Protein AF-A0A843SHJ9-F1 (afdb_monomer_lite)

Radius of gyration: 25.59 Å; chains: 1; bounding box: 51×38×116 Å

Organism: NCBI:txid2743358

InterPro domains:
  IPR013424 PEP-CTERM protein-sorting domain [PF07589] (265-290)
  IPR013424 PEP-CTERM protein-sorting domain [TIGR02595] (266-290)

Secondary structure (DSSP, 8-state):
--PPPP------------PPPPPPPPPEEEEEEEETTTEEEEE-SSEEEEEEETTEEEEEEEEE-TTS-EEEEEEEEES-TTT--EEEEEEEEEEEEEEEES--S-EEEEEEEEEEEEEEEEEEESS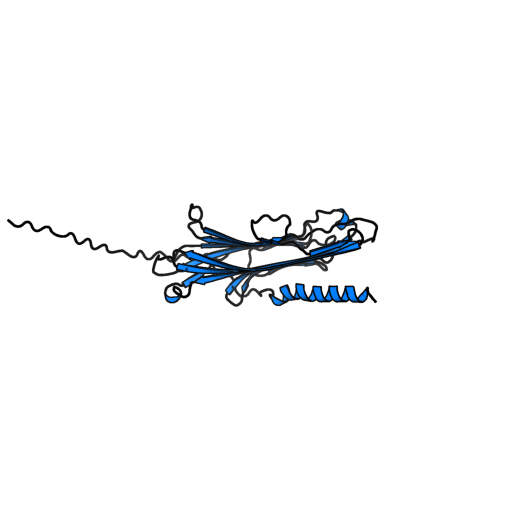TTT----PPPEEEEEEEEEEESSTTSTT-EEEEEEEEESSS---SSEEE--EEEEETTTEEEEEEEEEEEEEEEEEE-TT--EEEEEEEEEEE----HHHHHHEEEEEEEEEEEEEEEEE-TTTTTTEEEEE----S-SPPPPHHHHHHHHHHHHHHHHHHHHTT--

Sequence (294 aa):
MKNIIPSLLVLAAASQVQAAVPVMPPALVGSTVTLGDYVYQQSDKFGENRLSAPTALASATAGANQSGAPFIALQASTSNSASHMAGVYNLGMNFRWSVIGNSQQPVLVHINTKGSITADYGFTPLVPDTYSLSPNTPNVAVKASFVTGVSGQADDDVRTLGAQTDGNFDWGITKVTGTNNFTPQNGGSSTLAHSFDSSFDLWVTPNNNNFVELVATGYLYSSNPDVNQYATEYYKFGAYLSPTITIDAAYAADYALQTSYIPSAVPEPSGIAMLAFGACLIGALARRRKARAG

pLDDT: mean 80.25, std 18.84, range [33.59, 97.62]

Foldseek 3Di:
DDDDDDDPPPPPPPPLPQQPQDDWAAKWWWKWKDKPPPDIDIDRDAAWDWDDDPFWIWIWHWFAALVRFTKIKIKIKGQFVLRIWIWMDKTKMKKKKFKAFRDQFWFKKKKKKKKKKKKKKKKAFPDFPPFQADDFDKKKKKKKWKWADDPPDPPIDIDMEIEIEPPPDDPVYHYWYWDDDADRRGMDMIITMDIDIDMDMDTHGGSDMIMMMIIIIITTDPPTVCRSVGIGMIMMMMMMMTMDMGTPPVCPVRIDMDMHDTHHPHDDPPPCCVVVVVVVVVVVVVVVVVVVVD

Structure (mmCIF, N/CA/C/O backbone):
data_AF-A0A843SHJ9-F1
#
_entry.id   AF-A0A843SHJ9-F1
#
loop_
_atom_site.group_PDB
_atom_site.id
_atom_site.type_symbol
_atom_site.label_atom_id
_atom_site.label_alt_id
_atom_site.label_comp_id
_atom_site.label_asym_id
_atom_site.label_entity_id
_atom_site.label_seq_id
_atom_site.pdbx_PDB_ins_code
_atom_site.Cartn_x
_atom_site.Cartn_y
_atom_site.Cartn_z
_atom_site.occupancy
_atom_site.B_iso_or_equiv
_atom_site.auth_seq_id
_atom_site.auth_comp_id
_atom_site.auth_asym_id
_atom_site.auth_atom_id
_atom_site.pdbx_PDB_model_num
ATOM 1 N N . MET A 1 1 ? -21.574 -13.606 80.328 1.00 37.97 1 MET A N 1
ATOM 2 C CA . MET A 1 1 ? -21.417 -12.473 79.393 1.00 37.97 1 MET A CA 1
ATOM 3 C C . MET A 1 1 ? -20.979 -13.041 78.052 1.00 37.97 1 MET A C 1
ATOM 5 O O . MET A 1 1 ? -19.881 -13.569 77.965 1.00 37.97 1 MET A O 1
ATOM 9 N N . LYS A 1 2 ? -21.883 -13.085 77.065 1.00 35.84 2 LYS A N 1
ATOM 10 C CA . LYS A 1 2 ? -21.595 -13.574 75.708 1.00 35.84 2 LYS A CA 1
ATOM 11 C C . LYS A 1 2 ? -21.184 -12.369 74.862 1.00 35.84 2 LYS A C 1
ATOM 13 O O . LYS A 1 2 ? -22.004 -11.479 74.664 1.00 35.84 2 LYS A O 1
ATOM 18 N N . ASN A 1 3 ? -19.932 -12.335 74.411 1.00 37.47 3 ASN A N 1
ATOM 19 C CA . ASN A 1 3 ? -19.444 -11.311 73.492 1.00 37.47 3 ASN A CA 1
ATOM 20 C C . ASN A 1 3 ? -19.978 -11.602 72.087 1.00 37.47 3 ASN A C 1
ATOM 22 O O . ASN A 1 3 ? -19.684 -12.644 71.505 1.00 37.47 3 ASN A O 1
ATOM 26 N N . ILE A 1 4 ? -20.787 -10.679 71.576 1.00 38.69 4 ILE A N 1
ATOM 27 C CA . ILE A 1 4 ? -21.242 -10.629 70.189 1.00 38.69 4 ILE A CA 1
ATOM 28 C C . ILE A 1 4 ? -20.147 -9.898 69.408 1.00 38.69 4 ILE A C 1
ATOM 30 O O . ILE A 1 4 ? -19.853 -8.742 69.700 1.00 38.69 4 ILE A O 1
ATOM 34 N N . ILE A 1 5 ? -19.529 -10.574 68.443 1.00 41.62 5 ILE A N 1
ATOM 35 C CA . ILE A 1 5 ? -18.652 -9.947 67.448 1.00 41.62 5 ILE A CA 1
ATOM 36 C C . ILE A 1 5 ? -19.569 -9.442 66.325 1.00 41.62 5 ILE A C 1
ATOM 38 O O . ILE A 1 5 ? -20.262 -10.268 65.728 1.00 41.62 5 ILE A O 1
ATOM 42 N N . PRO A 1 6 ? -19.631 -8.133 66.020 1.00 45.12 6 PRO A N 1
ATOM 43 C CA . PRO A 1 6 ? -20.371 -7.670 64.859 1.00 45.12 6 PRO A CA 1
ATOM 44 C C . PRO A 1 6 ? -19.523 -7.906 63.605 1.00 45.12 6 PRO A C 1
ATOM 46 O O . PRO A 1 6 ? -18.431 -7.360 63.455 1.00 45.12 6 PRO A O 1
ATOM 49 N N . SER A 1 7 ? -20.033 -8.744 62.706 1.00 41.97 7 SER A N 1
ATOM 50 C CA . SER A 1 7 ? -19.497 -8.925 61.360 1.00 41.97 7 SER A CA 1
ATOM 51 C C . SER A 1 7 ? -19.608 -7.607 60.591 1.00 41.97 7 SER A C 1
ATOM 53 O O . SER A 1 7 ? -20.709 -7.131 60.314 1.00 41.97 7 SER A O 1
ATOM 55 N N . LEU A 1 8 ? -18.463 -7.014 60.257 1.00 36.59 8 LEU A N 1
ATOM 56 C CA . LEU A 1 8 ? -18.365 -5.850 59.384 1.00 36.59 8 LEU A CA 1
ATOM 57 C C . LEU A 1 8 ? -18.719 -6.291 57.953 1.00 36.59 8 LEU A C 1
ATOM 59 O O . LEU A 1 8 ? -17.898 -6.882 57.254 1.00 36.59 8 LEU A O 1
ATOM 63 N N . LEU A 1 9 ? -19.957 -6.049 57.522 1.00 37.09 9 LEU A N 1
ATOM 64 C CA . LEU A 1 9 ? -20.351 -6.215 56.126 1.00 37.09 9 LEU A CA 1
ATOM 65 C C . LEU A 1 9 ? -19.850 -4.983 55.355 1.00 37.09 9 LEU A C 1
ATOM 67 O O . LEU A 1 9 ? -20.497 -3.937 55.349 1.00 37.09 9 LEU A O 1
ATOM 71 N N . VAL A 1 10 ? -18.665 -5.074 54.751 1.00 39.75 10 VAL A N 1
ATOM 72 C CA . VAL A 1 10 ? -18.184 -4.045 53.819 1.00 39.75 10 VAL A CA 1
ATOM 73 C C . VAL A 1 10 ? -18.935 -4.237 52.506 1.00 39.75 10 VAL A C 1
ATOM 75 O O . VAL A 1 10 ? -18.596 -5.094 51.692 1.00 39.75 10 VAL A O 1
ATOM 78 N N . LEU A 1 11 ? -19.992 -3.451 52.319 1.00 34.94 11 LEU A N 1
ATOM 79 C CA . LEU A 1 11 ? -20.667 -3.303 51.038 1.00 34.94 11 LEU A CA 1
ATOM 80 C C . LEU A 1 11 ? -19.734 -2.489 50.126 1.00 34.94 11 LEU A C 1
ATOM 82 O O . LEU A 1 11 ? -19.767 -1.260 50.115 1.00 34.94 11 LEU A O 1
ATOM 86 N N . ALA A 1 12 ? -18.838 -3.170 49.411 1.00 40.78 12 ALA A N 1
ATOM 87 C CA . ALA A 1 12 ? -18.063 -2.555 48.344 1.00 40.78 12 ALA A CA 1
ATOM 88 C C . ALA A 1 12 ? -19.024 -2.227 47.195 1.00 40.78 12 ALA A C 1
ATOM 90 O O . ALA A 1 12 ? -19.294 -3.056 46.329 1.00 40.78 12 ALA A O 1
ATOM 91 N N . ALA A 1 13 ? -19.584 -1.018 47.211 1.00 36.84 13 ALA A N 1
ATOM 92 C CA . ALA A 1 13 ? -20.177 -0.437 46.022 1.00 36.84 13 ALA A CA 1
ATOM 93 C C . ALA A 1 13 ? -19.042 -0.264 45.006 1.00 36.84 13 ALA A C 1
ATOM 95 O O . ALA A 1 13 ? -18.264 0.685 45.085 1.00 36.84 13 ALA A O 1
ATOM 96 N N . ALA A 1 14 ? -18.907 -1.216 44.082 1.00 38.56 14 ALA A N 1
ATOM 97 C CA . ALA A 1 14 ? -18.124 -1.017 42.878 1.00 38.56 14 ALA A CA 1
ATOM 98 C C . ALA A 1 14 ? -18.817 0.104 42.097 1.00 38.56 14 ALA A C 1
ATOM 100 O O . ALA A 1 14 ? -19.773 -0.136 41.361 1.00 38.56 14 ALA A O 1
ATOM 101 N N . SER A 1 15 ? -18.394 1.351 42.312 1.00 38.84 15 SER A N 1
ATOM 102 C CA . SER A 1 15 ? -18.763 2.442 41.425 1.00 38.84 15 SER A CA 1
ATOM 103 C C . SER A 1 15 ? -18.184 2.085 40.064 1.00 38.84 15 SER A C 1
ATOM 105 O O . SER A 1 15 ? -16.973 2.183 39.858 1.00 38.84 15 SER A O 1
ATOM 107 N N . GLN A 1 16 ? -19.037 1.611 39.157 1.00 41.59 16 GLN A N 1
ATOM 108 C CA . GLN A 1 16 ? -18.714 1.538 37.743 1.00 41.59 16 GLN A CA 1
ATOM 109 C C . GLN A 1 16 ? -18.493 2.978 37.285 1.00 41.59 16 GLN A C 1
ATOM 111 O O . GLN A 1 16 ? -19.430 3.700 36.954 1.00 41.59 16 GLN A O 1
ATOM 116 N N . VAL A 1 17 ? -17.244 3.433 37.364 1.00 45.34 17 VAL A N 1
ATOM 117 C CA . VAL A 1 17 ? -16.810 4.637 36.672 1.00 45.34 17 VAL A CA 1
ATOM 118 C C . VAL A 1 17 ? -16.951 4.285 35.203 1.00 45.34 17 VAL A C 1
ATOM 120 O O . VAL A 1 17 ? -16.135 3.544 34.659 1.00 45.34 17 VAL A O 1
ATOM 123 N N . GLN A 1 18 ? -18.045 4.727 34.590 1.00 51.69 18 GLN A N 1
ATOM 124 C CA . GLN A 1 18 ? -18.224 4.600 33.157 1.00 51.69 18 GLN A CA 1
ATOM 125 C C . GLN A 1 18 ? -17.075 5.369 32.510 1.00 51.69 18 GLN A C 1
ATOM 127 O O . GLN A 1 18 ? -17.024 6.598 32.581 1.00 51.69 18 GLN A O 1
ATOM 132 N N . ALA A 1 19 ? -16.095 4.631 31.983 1.00 57.69 19 ALA A N 1
ATOM 133 C CA . ALA A 1 19 ? -14.962 5.225 31.300 1.00 57.69 19 ALA A CA 1
ATOM 134 C C . ALA A 1 19 ? -15.505 6.108 30.172 1.00 57.69 19 ALA A C 1
ATOM 136 O O . ALA A 1 19 ? -16.408 5.701 29.436 1.00 57.69 19 ALA A O 1
ATOM 137 N N . ALA A 1 20 ? -15.004 7.341 30.087 1.00 63.62 20 ALA A N 1
ATOM 138 C CA . ALA A 1 20 ? -15.430 8.269 29.055 1.00 63.62 20 ALA A CA 1
ATOM 139 C C . ALA A 1 20 ? -15.174 7.638 27.682 1.00 63.62 20 ALA A C 1
ATOM 141 O O . ALA A 1 20 ? -14.069 7.169 27.411 1.00 63.62 20 ALA A O 1
ATOM 142 N N . VAL A 1 21 ? -16.197 7.623 26.828 1.00 68.81 21 VAL A N 1
ATOM 143 C CA . VAL A 1 21 ? -16.066 7.150 25.448 1.00 68.81 21 VAL A CA 1
ATOM 144 C C . VAL A 1 21 ? -15.043 8.047 24.738 1.00 68.81 21 VAL A C 1
ATOM 146 O O . VAL A 1 21 ? -15.250 9.265 24.693 1.00 68.81 21 VAL A O 1
ATOM 149 N N . PRO A 1 22 ? -13.935 7.501 24.210 1.00 68.19 22 PRO A N 1
ATOM 150 C CA . PRO A 1 22 ? -12.928 8.305 23.541 1.00 68.19 22 PRO A CA 1
ATOM 151 C C . PRO A 1 22 ? -13.497 8.975 22.285 1.00 68.19 22 PRO A C 1
ATOM 153 O O . PRO A 1 22 ? -14.198 8.368 21.478 1.00 68.19 22 PRO A O 1
ATOM 156 N N . VAL A 1 23 ? -13.164 10.252 22.093 1.00 77.94 23 VAL A N 1
ATOM 157 C CA . VAL A 1 23 ? -13.462 10.963 20.844 1.00 77.94 23 VAL A CA 1
ATOM 158 C C . VAL A 1 23 ? -12.452 10.523 19.786 1.00 77.94 23 VAL A C 1
ATOM 160 O O . VAL A 1 23 ? -11.246 10.683 19.981 1.00 77.94 23 VAL A O 1
ATOM 163 N N . MET A 1 24 ? -12.937 10.000 18.657 1.00 87.06 24 MET A N 1
ATOM 164 C CA . MET A 1 24 ? -12.079 9.623 17.533 1.00 87.06 24 MET A CA 1
ATOM 165 C C . MET A 1 24 ? -11.678 10.855 16.717 1.00 87.06 24 MET A C 1
ATOM 167 O O . MET A 1 24 ? -12.554 11.494 16.126 1.00 87.06 24 MET A O 1
ATOM 171 N N . PRO A 1 25 ? -10.380 11.197 16.623 1.00 88.81 25 PRO A N 1
ATOM 172 C CA . PRO A 1 25 ? -9.940 12.224 15.690 1.00 88.81 25 PRO A CA 1
ATOM 173 C C . PRO A 1 25 ? -10.144 11.748 14.239 1.00 88.81 25 PRO A C 1
ATOM 175 O O . PRO A 1 25 ? -10.165 10.536 13.992 1.00 88.81 25 PRO A O 1
ATOM 178 N N . PRO A 1 26 ? -10.262 12.664 13.261 1.00 90.88 26 PRO A N 1
ATOM 179 C CA . PRO A 1 26 ? -10.215 12.310 11.845 1.00 90.88 26 PRO A CA 1
ATOM 180 C C . PRO A 1 26 ? -8.927 11.557 11.499 1.00 90.88 26 PRO A C 1
ATOM 182 O O . PRO A 1 26 ? -7.881 11.788 12.111 1.00 90.88 26 PRO A O 1
ATOM 185 N N . ALA A 1 27 ? -8.997 10.667 10.511 1.00 94.62 27 ALA A N 1
ATOM 186 C CA . ALA A 1 27 ? -7.801 10.025 9.991 1.00 94.62 27 ALA A CA 1
ATOM 187 C C . ALA A 1 27 ? -6.920 11.054 9.265 1.00 94.62 27 ALA A C 1
ATOM 189 O O . ALA A 1 27 ? -7.417 12.015 8.674 1.00 94.62 27 ALA A O 1
ATOM 190 N N . LEU A 1 28 ? -5.609 10.839 9.308 1.00 96.12 28 LEU A N 1
ATOM 191 C CA . LEU A 1 28 ? -4.615 11.654 8.619 1.00 96.12 28 LEU A CA 1
ATOM 192 C C . LEU A 1 28 ? -4.082 10.888 7.415 1.00 96.12 28 LEU A C 1
ATOM 194 O O . LEU A 1 28 ? -3.896 9.674 7.479 1.00 96.12 28 LEU A O 1
ATOM 198 N N . VAL A 1 29 ? -3.799 11.604 6.337 1.00 96.12 29 VAL A N 1
ATOM 199 C CA . VAL A 1 29 ? -3.259 11.041 5.102 1.00 96.12 29 VAL A CA 1
ATOM 200 C C . VAL A 1 29 ? -2.139 11.930 4.587 1.00 96.12 29 VAL A C 1
ATOM 202 O O . VAL A 1 29 ? -2.151 13.141 4.792 1.00 96.12 29 VAL A O 1
ATOM 205 N N . GLY A 1 30 ? -1.158 11.320 3.936 1.00 95.88 30 GLY A N 1
ATOM 206 C CA . GLY A 1 30 ? -0.074 12.020 3.268 1.00 95.88 30 GLY A CA 1
ATOM 207 C C . GLY A 1 30 ? 0.416 11.211 2.079 1.00 95.88 30 GLY A C 1
ATOM 208 O O . GLY A 1 30 ? 0.475 9.988 2.136 1.00 95.88 30 GLY A O 1
ATOM 209 N N . SER A 1 31 ? 0.756 11.876 0.983 1.00 95.25 31 SER A N 1
ATOM 210 C CA . SER A 1 31 ? 1.363 11.228 -0.178 1.00 95.25 31 SER A CA 1
ATOM 211 C C . SER A 1 31 ? 2.294 12.181 -0.908 1.00 95.25 31 SER A C 1
ATOM 213 O O . SER A 1 31 ? 1.985 13.366 -1.040 1.00 95.25 31 SER A O 1
ATOM 215 N N . THR A 1 32 ? 3.407 11.659 -1.424 1.00 95.56 32 THR A N 1
ATOM 216 C CA . THR A 1 32 ? 4.246 12.356 -2.406 1.00 95.56 32 THR A CA 1
ATOM 217 C C . THR A 1 32 ? 4.318 11.519 -3.673 1.00 95.56 32 THR A C 1
ATOM 219 O O . THR A 1 32 ? 4.785 10.384 -3.646 1.00 95.56 32 THR A O 1
ATOM 222 N N . VAL A 1 33 ? 3.875 12.068 -4.799 1.00 94.00 33 VAL A N 1
ATOM 223 C CA . VAL A 1 33 ? 4.053 11.458 -6.123 1.00 94.00 33 VAL A CA 1
ATOM 224 C C . VAL A 1 33 ? 5.062 12.267 -6.929 1.00 94.00 33 VAL A C 1
ATOM 226 O O . VAL A 1 33 ? 5.199 13.471 -6.721 1.00 94.00 33 VAL A O 1
ATOM 229 N N . THR A 1 34 ? 5.789 11.613 -7.829 1.00 92.62 34 THR A N 1
ATOM 230 C CA . THR A 1 34 ? 6.922 12.199 -8.562 1.00 92.62 34 THR A CA 1
ATOM 231 C C . THR A 1 34 ? 6.947 11.757 -10.018 1.00 92.62 34 THR A C 1
ATOM 233 O O . THR A 1 34 ? 6.552 10.630 -10.330 1.00 92.62 34 THR A O 1
ATOM 236 N N . LEU A 1 35 ? 7.425 12.648 -10.890 1.00 89.88 35 LEU A N 1
ATOM 237 C CA . LEU A 1 35 ? 7.810 12.385 -12.276 1.00 89.88 35 LEU A CA 1
ATOM 238 C C . LEU A 1 35 ? 9.168 13.057 -12.563 1.00 89.88 35 LEU A C 1
ATOM 240 O O . LEU A 1 35 ? 9.269 14.282 -12.612 1.00 89.88 35 LEU A O 1
ATOM 244 N N . GLY A 1 36 ? 10.206 12.258 -12.788 1.00 80.75 36 GLY A N 1
ATOM 245 C CA . GLY A 1 36 ? 11.587 12.722 -12.915 1.00 80.75 36 GLY A CA 1
ATOM 246 C C . GLY A 1 36 ? 12.128 13.315 -11.612 1.00 80.75 36 GLY A C 1
ATOM 247 O O . GLY A 1 36 ? 11.531 13.169 -10.548 1.00 80.75 36 GLY A O 1
ATOM 248 N N . ASP A 1 37 ? 13.248 14.026 -11.716 1.00 67.44 37 ASP A N 1
ATOM 249 C CA . ASP A 1 37 ? 13.963 14.569 -10.552 1.00 67.44 37 ASP A CA 1
ATOM 250 C C . ASP A 1 37 ? 13.364 15.878 -10.003 1.00 67.44 37 ASP A C 1
ATOM 252 O O . ASP A 1 37 ? 13.787 16.361 -8.954 1.00 67.44 37 ASP A O 1
ATOM 256 N N . TYR A 1 38 ? 12.383 16.475 -10.697 1.00 66.62 38 TYR A N 1
ATOM 257 C CA . TYR A 1 38 ? 11.961 17.861 -10.430 1.00 66.62 38 TYR A CA 1
ATOM 258 C C . TYR A 1 38 ? 10.452 18.089 -10.322 1.00 66.62 38 TYR A C 1
ATOM 260 O O . TYR A 1 38 ? 10.045 19.128 -9.803 1.00 66.62 38 TYR A O 1
ATOM 268 N N . VAL A 1 39 ? 9.608 17.161 -10.785 1.00 82.00 39 VAL A N 1
ATOM 269 C CA . VAL A 1 39 ? 8.152 17.308 -10.658 1.00 82.00 39 VAL A CA 1
ATOM 270 C C . VAL A 1 39 ? 7.678 16.427 -9.519 1.00 82.00 39 VAL A C 1
ATOM 272 O O . VAL A 1 39 ? 7.704 15.202 -9.619 1.00 82.00 39 VAL A O 1
ATOM 275 N N . TYR A 1 40 ? 7.214 17.053 -8.443 1.00 89.69 40 TYR A N 1
ATOM 276 C CA . TYR A 1 40 ? 6.585 16.360 -7.330 1.00 89.69 40 TYR A CA 1
ATOM 277 C C . TYR A 1 40 ? 5.266 17.026 -6.954 1.00 89.69 40 TYR A C 1
ATOM 279 O O . TYR A 1 40 ? 5.099 18.239 -7.076 1.00 89.69 40 TYR A O 1
ATOM 287 N N . GLN A 1 41 ? 4.325 16.213 -6.487 1.00 91.94 41 GLN A N 1
ATOM 288 C CA . GLN A 1 41 ? 3.058 16.670 -5.943 1.00 91.94 41 GLN A CA 1
ATOM 289 C C . GLN A 1 41 ? 2.836 16.006 -4.593 1.00 91.94 41 GLN A C 1
ATOM 291 O O . GLN A 1 41 ? 2.816 14.778 -4.470 1.00 91.94 41 GLN A O 1
ATOM 296 N N . GLN A 1 42 ? 2.652 16.843 -3.579 1.00 94.69 42 GLN A N 1
ATOM 297 C CA . GLN A 1 42 ? 2.293 16.415 -2.238 1.00 94.69 42 GLN A CA 1
ATOM 298 C C . GLN A 1 42 ? 0.804 16.631 -2.007 1.00 94.69 42 GLN A C 1
ATOM 300 O O . GLN A 1 42 ? 0.222 17.608 -2.484 1.00 94.69 42 GLN A O 1
ATOM 305 N N . SER A 1 43 ? 0.185 15.712 -1.279 1.00 93.56 43 SER A N 1
ATOM 306 C CA . SER A 1 43 ? -1.202 15.849 -0.858 1.00 93.56 43 SER A CA 1
ATOM 307 C C . SER A 1 43 ? -1.397 15.282 0.536 1.00 93.56 43 SER A C 1
ATOM 309 O O . SER A 1 43 ? -0.919 14.191 0.841 1.00 93.56 43 SER A O 1
ATOM 311 N N . ASP A 1 44 ? -2.136 16.027 1.346 1.00 95.19 44 ASP A N 1
ATOM 312 C CA . ASP A 1 44 ? -2.638 15.678 2.673 1.00 95.19 44 ASP A CA 1
ATOM 313 C C . ASP A 1 44 ? -4.151 15.382 2.651 1.00 95.19 44 ASP A C 1
ATOM 315 O O . ASP A 1 44 ? -4.827 15.404 3.681 1.00 95.19 44 ASP A O 1
ATOM 319 N N . LYS A 1 45 ? -4.708 15.123 1.460 1.00 93.50 45 LYS A N 1
ATOM 320 C CA . LYS A 1 45 ? -6.139 14.889 1.244 1.00 93.50 45 LYS A CA 1
ATOM 321 C C . LYS A 1 45 ? -6.413 13.442 0.860 1.00 93.50 45 LYS A C 1
ATOM 323 O O . LYS A 1 45 ? -5.617 12.799 0.181 1.00 93.50 45 LYS A O 1
ATOM 328 N N . PHE A 1 46 ? -7.582 12.954 1.268 1.00 94.06 46 PHE A N 1
ATOM 329 C CA . PHE A 1 46 ? -8.121 11.680 0.794 1.00 94.06 46 PHE A CA 1
ATOM 330 C C . PHE A 1 46 ? -8.492 11.764 -0.687 1.00 94.06 46 PHE A C 1
ATOM 332 O O . PHE A 1 46 ? -8.825 12.837 -1.196 1.00 94.06 46 PHE A O 1
ATOM 339 N N . GLY A 1 47 ? -8.493 10.613 -1.353 1.00 91.06 47 GLY A N 1
ATOM 340 C CA . GLY A 1 47 ? -8.690 10.507 -2.792 1.00 91.06 47 GLY A CA 1
ATOM 341 C C . GLY A 1 47 ? -7.392 10.211 -3.534 1.00 91.06 47 GLY A C 1
ATOM 342 O O . GLY A 1 47 ? -6.424 9.724 -2.952 1.00 91.06 47 GLY A O 1
ATOM 343 N N . GLU A 1 48 ? -7.406 10.466 -4.840 1.00 93.06 48 GLU A N 1
ATOM 344 C CA . GLU A 1 48 ? -6.263 10.236 -5.720 1.00 93.06 48 GLU A CA 1
ATOM 345 C C . GLU A 1 48 ? -5.359 11.482 -5.781 1.00 93.06 48 GLU A C 1
ATOM 347 O O . GLU A 1 48 ? -5.803 12.574 -6.138 1.00 93.06 48 GLU A O 1
ATOM 352 N N . ASN A 1 49 ? -4.072 11.302 -5.484 1.00 94.25 49 ASN A N 1
ATOM 353 C CA . ASN A 1 49 ? -2.987 12.224 -5.803 1.00 94.25 49 ASN A CA 1
ATOM 354 C C . ASN A 1 49 ? -2.208 11.661 -6.998 1.00 94.25 49 ASN A C 1
ATOM 356 O O . ASN A 1 49 ? -1.636 10.575 -6.904 1.00 94.25 49 ASN A O 1
ATOM 360 N N . ARG A 1 50 ? -2.192 12.373 -8.128 1.00 94.19 50 ARG A N 1
ATOM 361 C CA . ARG A 1 50 ? -1.719 11.831 -9.405 1.00 94.19 50 ARG A CA 1
ATOM 362 C C . ARG A 1 50 ? -0.931 12.844 -10.219 1.00 94.19 50 ARG A C 1
ATOM 364 O O . ARG A 1 50 ? -1.389 13.956 -10.447 1.00 94.19 50 ARG A O 1
ATOM 371 N N . LEU A 1 51 ? 0.176 12.372 -10.784 1.00 93.06 51 LEU A N 1
ATOM 372 C CA . LEU A 1 51 ? 0.925 13.034 -11.844 1.00 93.06 51 LEU A CA 1
ATOM 373 C C . LEU A 1 51 ? 0.963 12.147 -13.087 1.00 93.06 51 LEU A C 1
ATOM 375 O O . LEU A 1 51 ? 1.154 10.933 -12.999 1.00 93.06 51 LEU A O 1
ATOM 379 N N . SER A 1 52 ? 0.825 12.751 -14.265 1.00 91.56 52 SER A N 1
ATOM 380 C CA . SER A 1 52 ? 0.937 12.041 -15.541 1.00 91.56 52 SER A CA 1
ATOM 381 C C . SER A 1 52 ? 1.678 12.857 -16.593 1.00 91.56 52 SER A C 1
ATOM 383 O O . SER A 1 52 ? 1.482 14.064 -16.697 1.00 91.56 52 SER A O 1
ATOM 385 N N . ALA A 1 53 ? 2.456 12.160 -17.412 1.00 88.44 53 ALA A N 1
ATOM 386 C CA . ALA A 1 53 ? 3.133 12.634 -18.613 1.00 88.44 53 ALA A CA 1
ATOM 387 C C . ALA A 1 53 ? 2.871 11.630 -19.760 1.00 88.44 53 ALA A C 1
ATOM 389 O O . ALA A 1 53 ? 2.382 10.529 -19.496 1.00 88.44 53 ALA A O 1
ATOM 390 N N . PRO A 1 54 ? 3.193 11.944 -21.030 1.00 86.12 54 PRO A N 1
ATOM 391 C CA . PRO A 1 54 ? 2.855 11.083 -22.171 1.00 86.12 54 PRO A CA 1
ATOM 392 C C . PRO A 1 54 ? 3.298 9.618 -22.042 1.00 86.12 54 PRO A C 1
ATOM 394 O O . PRO A 1 54 ? 2.613 8.724 -22.530 1.00 86.12 54 PRO A O 1
ATOM 397 N N . THR A 1 55 ? 4.421 9.368 -21.367 1.00 86.19 55 THR A N 1
ATOM 398 C CA . THR A 1 55 ? 4.990 8.025 -21.184 1.00 86.19 55 THR A CA 1
ATOM 399 C C . THR A 1 55 ? 5.044 7.576 -19.730 1.00 86.19 55 THR A C 1
ATOM 401 O O . THR A 1 55 ? 5.639 6.535 -19.467 1.00 86.19 55 THR A O 1
ATOM 404 N N . ALA A 1 56 ? 4.489 8.342 -18.785 1.00 90.56 56 ALA A N 1
ATOM 405 C CA . ALA A 1 56 ? 4.664 8.081 -17.362 1.00 90.56 56 ALA A CA 1
ATOM 406 C C . ALA A 1 56 ? 3.447 8.465 -16.513 1.00 90.56 56 ALA A C 1
ATOM 408 O O . ALA A 1 56 ? 2.708 9.398 -16.819 1.00 90.56 56 ALA A O 1
ATOM 409 N N . LEU A 1 57 ? 3.250 7.738 -15.419 1.00 93.12 57 LEU A N 1
ATOM 410 C CA . LEU A 1 57 ? 2.147 7.918 -14.483 1.00 93.12 57 LEU A CA 1
ATOM 411 C C . LEU A 1 57 ? 2.635 7.586 -13.078 1.00 93.12 57 LEU A C 1
ATOM 413 O O . LEU A 1 57 ? 3.212 6.521 -12.890 1.00 93.12 57 LEU A O 1
ATOM 417 N N . ALA A 1 58 ? 2.335 8.438 -12.105 1.00 94.38 58 ALA A N 1
ATOM 418 C CA . ALA A 1 58 ? 2.422 8.128 -10.684 1.00 94.38 58 ALA A CA 1
ATOM 419 C C . ALA A 1 58 ? 1.087 8.491 -10.029 1.00 94.38 58 ALA A C 1
ATOM 421 O O . ALA A 1 58 ? 0.568 9.582 -10.254 1.00 94.38 58 ALA A O 1
ATOM 422 N N . SER A 1 59 ? 0.519 7.581 -9.246 1.00 95.19 59 SER A N 1
ATOM 423 C CA . SER A 1 59 ? -0.737 7.784 -8.532 1.00 95.19 59 SER A CA 1
ATOM 424 C C . SER A 1 59 ? -0.672 7.143 -7.153 1.00 95.19 59 SER A C 1
ATOM 426 O O . SER A 1 59 ? -0.185 6.022 -6.998 1.00 95.19 59 SER A O 1
ATOM 428 N N . ALA A 1 60 ? -1.162 7.868 -6.158 1.00 95.50 60 ALA A N 1
ATOM 429 C CA . ALA A 1 60 ? -1.315 7.439 -4.782 1.00 95.50 60 ALA A CA 1
ATOM 430 C C . ALA A 1 60 ? -2.764 7.703 -4.368 1.00 95.50 60 ALA A C 1
ATOM 432 O O . ALA A 1 60 ? -3.261 8.812 -4.525 1.00 95.50 60 ALA A O 1
ATOM 433 N N . THR A 1 61 ? -3.453 6.689 -3.863 1.00 95.31 61 THR A N 1
ATOM 434 C CA . THR A 1 61 ? -4.860 6.765 -3.470 1.00 95.31 61 THR A CA 1
ATOM 435 C C . THR A 1 61 ? -5.013 6.303 -2.033 1.00 95.31 61 THR A C 1
ATOM 437 O O . THR A 1 61 ? -4.499 5.250 -1.663 1.00 95.31 61 THR A O 1
ATOM 440 N N . ALA A 1 62 ? -5.747 7.068 -1.235 1.00 95.62 62 ALA A N 1
ATOM 441 C CA . ALA A 1 62 ? -6.097 6.706 0.133 1.00 95.62 62 ALA A CA 1
ATOM 442 C C . ALA A 1 62 ? -7.553 7.060 0.422 1.00 95.62 62 ALA A C 1
ATOM 444 O O . ALA A 1 62 ? -8.034 8.130 0.039 1.00 95.62 62 ALA A O 1
ATOM 445 N N . GLY A 1 63 ? -8.250 6.173 1.120 1.00 94.75 63 GLY A N 1
ATOM 446 C CA . GLY A 1 63 ? -9.654 6.356 1.459 1.00 94.75 63 GLY A CA 1
ATOM 447 C C . GLY A 1 63 ? -10.241 5.122 2.118 1.00 94.75 63 GLY A C 1
ATOM 448 O O . GLY A 1 63 ? -9.517 4.295 2.667 1.00 94.75 63 GLY A O 1
ATOM 449 N N . ALA A 1 64 ? -11.561 5.009 2.061 1.00 91.62 64 ALA A N 1
ATOM 450 C CA . ALA A 1 64 ? -12.278 3.805 2.441 1.00 91.62 64 ALA A CA 1
ATOM 451 C C . ALA A 1 64 ? -13.047 3.252 1.238 1.00 91.62 64 ALA A C 1
ATOM 453 O O . ALA A 1 64 ? -13.523 4.012 0.393 1.00 91.62 64 ALA A O 1
ATOM 454 N N . ASN A 1 65 ? -13.142 1.927 1.148 1.00 83.75 65 ASN A N 1
ATOM 455 C CA . ASN A 1 65 ? -13.891 1.250 0.097 1.00 83.75 65 ASN A CA 1
ATOM 456 C C . ASN A 1 65 ? -15.410 1.342 0.352 1.00 83.75 65 ASN A C 1
ATOM 458 O O . ASN A 1 65 ? -15.868 1.944 1.326 1.00 83.75 65 ASN A O 1
ATOM 462 N N . GLN A 1 66 ? -16.213 0.706 -0.506 1.00 79.75 66 GLN A N 1
ATOM 463 C CA . GLN A 1 66 ? -17.678 0.743 -0.392 1.00 79.75 66 GLN A CA 1
ATOM 464 C C . GLN A 1 66 ? -18.214 0.121 0.908 1.00 79.75 66 GLN A C 1
ATOM 466 O O . GLN A 1 66 ? -19.284 0.514 1.365 1.00 79.75 66 GLN A O 1
ATOM 471 N N . SER A 1 67 ? -17.483 -0.819 1.520 1.00 78.25 67 SER A N 1
ATOM 472 C CA . SER A 1 67 ? -17.829 -1.381 2.832 1.00 78.25 67 SER A CA 1
ATOM 473 C C . SER A 1 67 ? -17.317 -0.534 4.003 1.00 78.25 67 SER A C 1
ATOM 475 O O . SER A 1 67 ? -17.457 -0.942 5.151 1.00 78.25 67 SER A O 1
ATOM 477 N N . GLY A 1 68 ? -16.700 0.622 3.735 1.00 83.56 68 GLY A N 1
ATOM 478 C CA . GLY A 1 68 ? -16.103 1.496 4.743 1.00 83.56 68 GLY A CA 1
ATOM 479 C C . GLY A 1 68 ? -14.738 1.027 5.257 1.00 83.56 68 GLY A C 1
ATOM 480 O O . GLY A 1 68 ? -14.206 1.637 6.181 1.00 83.56 68 GLY A O 1
ATOM 481 N N . ALA A 1 69 ? -14.150 -0.023 4.673 1.00 88.31 69 ALA A N 1
ATOM 482 C CA . ALA A 1 69 ? -12.837 -0.504 5.079 1.00 88.31 69 ALA A CA 1
ATOM 483 C C . ALA A 1 69 ? -11.742 0.431 4.537 1.00 88.31 69 ALA A C 1
ATOM 485 O O . ALA A 1 69 ? -11.748 0.743 3.340 1.00 88.31 69 ALA A O 1
ATOM 486 N N . PRO A 1 70 ? -10.802 0.883 5.384 1.00 94.31 70 PRO A N 1
ATOM 487 C CA . PRO A 1 70 ? -9.686 1.716 4.957 1.00 94.31 70 PRO A CA 1
ATOM 488 C C . PRO A 1 70 ? -8.841 1.008 3.900 1.00 94.31 70 PRO A C 1
ATOM 490 O O . PRO A 1 70 ? -8.624 -0.204 3.967 1.00 94.31 70 PRO A O 1
ATOM 493 N N . PHE A 1 71 ? -8.310 1.773 2.953 1.00 95.19 71 PHE A N 1
ATOM 494 C CA . PHE A 1 71 ? -7.296 1.288 2.037 1.00 95.19 71 PHE A CA 1
ATOM 495 C C . PHE A 1 71 ? -6.306 2.378 1.631 1.00 95.19 71 PHE A C 1
ATOM 497 O O . PHE A 1 71 ? -6.616 3.573 1.618 1.00 95.19 71 PHE A O 1
ATOM 504 N N . ILE A 1 72 ? -5.115 1.931 1.247 1.00 96.38 72 ILE A N 1
ATOM 505 C CA . ILE A 1 72 ? -4.165 2.713 0.462 1.00 96.38 72 ILE A CA 1
ATOM 506 C C . ILE A 1 72 ? -3.760 1.916 -0.772 1.00 96.38 72 ILE A C 1
ATOM 508 O O . ILE A 1 72 ? -3.653 0.689 -0.731 1.00 96.38 72 ILE A O 1
ATOM 512 N N . ALA A 1 73 ? -3.524 2.615 -1.872 1.00 96.00 73 ALA A N 1
ATOM 513 C CA . ALA A 1 73 ? -3.036 2.026 -3.102 1.00 96.00 73 ALA A CA 1
ATOM 514 C C . ALA A 1 73 ? -2.081 2.979 -3.812 1.00 96.00 73 ALA A C 1
ATOM 516 O O . ALA A 1 73 ? -2.294 4.189 -3.823 1.00 96.00 73 ALA A O 1
ATOM 517 N N . LEU A 1 74 ? -1.050 2.439 -4.447 1.00 95.25 74 LEU A N 1
ATOM 518 C CA . LEU A 1 74 ? -0.188 3.202 -5.338 1.00 95.25 74 LEU A CA 1
ATOM 519 C C . LEU A 1 74 ? -0.024 2.490 -6.668 1.00 95.25 74 LEU A C 1
ATOM 521 O O . LEU A 1 74 ? -0.088 1.263 -6.752 1.00 95.25 74 LEU A O 1
ATOM 525 N N . GLN A 1 75 ? 0.254 3.282 -7.691 1.00 94.56 75 GLN A N 1
ATOM 526 C CA . GLN A 1 75 ? 0.702 2.831 -8.992 1.00 94.56 75 GLN A CA 1
ATOM 527 C C . GLN A 1 75 ? 1.778 3.790 -9.484 1.00 94.56 75 GLN A C 1
ATOM 529 O O . GLN A 1 75 ? 1.601 5.006 -9.425 1.00 94.56 75 GLN A O 1
ATOM 534 N N . ALA A 1 76 ? 2.852 3.263 -10.061 1.00 93.31 76 ALA A N 1
ATOM 535 C CA . ALA A 1 76 ? 3.669 4.065 -10.954 1.00 93.31 76 ALA A CA 1
ATOM 536 C C . ALA A 1 76 ? 4.120 3.262 -12.167 1.00 93.31 76 ALA A C 1
ATOM 538 O O . ALA A 1 76 ? 4.289 2.045 -12.109 1.00 93.31 76 ALA A O 1
ATOM 539 N N . SER A 1 77 ? 4.285 3.944 -13.290 1.00 92.81 77 SER A N 1
ATOM 540 C CA . SER A 1 77 ? 4.758 3.332 -14.521 1.00 92.81 77 SER A CA 1
ATOM 541 C C . SER A 1 77 ? 5.453 4.336 -15.413 1.00 92.81 77 SER A C 1
ATOM 543 O O . SER A 1 77 ? 5.044 5.494 -15.471 1.00 92.81 77 SER A O 1
ATOM 545 N N . THR A 1 78 ? 6.425 3.859 -16.176 1.00 90.94 78 THR A N 1
ATOM 546 C CA . THR A 1 78 ? 6.999 4.568 -17.314 1.00 90.94 78 THR A CA 1
ATOM 547 C C . THR A 1 78 ? 7.342 3.575 -18.415 1.00 90.94 78 THR A C 1
ATOM 549 O O . THR A 1 78 ? 7.770 2.455 -18.133 1.00 90.94 78 THR A O 1
ATOM 552 N N . SER A 1 79 ? 7.160 3.968 -19.674 1.00 89.19 79 SER A N 1
ATOM 553 C CA . SER A 1 79 ? 7.670 3.201 -20.818 1.00 89.19 79 SER A CA 1
ATOM 554 C C . SER A 1 79 ? 9.100 3.590 -21.208 1.00 89.19 79 SER A C 1
ATOM 556 O O . SER A 1 79 ? 9.648 2.989 -22.128 1.00 89.19 79 SER A O 1
ATOM 558 N N . ASN A 1 80 ? 9.665 4.623 -20.570 1.00 86.38 80 ASN A N 1
ATOM 559 C CA . ASN A 1 80 ? 11.032 5.089 -20.787 1.00 86.38 80 ASN A CA 1
ATOM 560 C C . ASN A 1 80 ? 11.552 5.831 -19.539 1.00 86.38 80 ASN A C 1
ATOM 562 O O . ASN A 1 80 ? 11.276 7.023 -19.358 1.00 86.38 80 ASN A O 1
ATOM 566 N N . SER A 1 81 ? 12.302 5.132 -18.684 1.00 81.56 81 SER A N 1
ATOM 567 C CA . SER A 1 81 ? 12.854 5.682 -17.436 1.00 81.56 81 SER A CA 1
ATOM 568 C C . SER A 1 81 ? 13.847 6.823 -17.672 1.00 81.56 81 SER A C 1
ATOM 570 O O . SER A 1 81 ? 13.892 7.741 -16.859 1.00 81.56 81 SER A O 1
ATOM 572 N N . ALA A 1 82 ? 14.560 6.832 -18.804 1.00 77.31 82 ALA A N 1
ATOM 573 C CA . ALA A 1 82 ? 15.489 7.905 -19.161 1.00 77.31 82 ALA A CA 1
ATOM 574 C C . ALA A 1 82 ? 14.773 9.233 -19.470 1.00 77.31 82 ALA A C 1
ATOM 576 O O . ALA A 1 82 ? 15.364 10.300 -19.347 1.00 77.31 82 ALA A O 1
ATOM 577 N N . SER A 1 83 ? 13.500 9.185 -19.883 1.00 76.06 83 SER A N 1
ATOM 578 C CA . SER A 1 83 ? 12.693 10.390 -20.128 1.00 76.06 83 SER A CA 1
ATOM 579 C C . SER A 1 83 ? 11.884 10.817 -18.907 1.00 76.06 83 SER A C 1
ATOM 581 O O . SER A 1 83 ? 11.750 12.009 -18.650 1.00 76.06 83 SER A O 1
ATOM 583 N N . HIS A 1 84 ? 11.313 9.858 -18.174 1.00 81.94 84 HIS A N 1
ATOM 584 C CA . HIS A 1 84 ? 10.474 10.133 -17.011 1.00 81.94 84 HIS A CA 1
ATOM 585 C C . HIS A 1 84 ? 10.587 8.998 -15.990 1.00 81.94 84 HIS A C 1
ATOM 587 O O . HIS A 1 84 ? 10.193 7.864 -16.276 1.00 81.94 84 HIS A O 1
ATOM 593 N N . MET A 1 85 ? 11.033 9.319 -14.775 1.00 87.12 85 MET A N 1
ATOM 594 C CA . MET A 1 85 ? 10.974 8.413 -13.625 1.00 87.12 85 MET A CA 1
ATOM 595 C C . MET A 1 85 ? 9.707 8.676 -12.808 1.00 87.12 85 MET A C 1
ATOM 597 O O . MET A 1 85 ? 9.600 9.683 -12.129 1.00 87.12 85 MET A O 1
ATOM 601 N N . ALA A 1 86 ? 8.724 7.787 -12.866 1.00 89.88 86 ALA A N 1
ATOM 602 C CA . ALA A 1 86 ? 7.535 7.854 -12.024 1.00 89.88 86 ALA A CA 1
ATOM 603 C C . ALA A 1 86 ? 7.704 7.131 -10.679 1.00 89.88 86 ALA A C 1
ATOM 605 O O . ALA A 1 86 ? 8.136 5.976 -10.644 1.00 89.88 86 ALA A O 1
ATOM 606 N N . GLY A 1 87 ? 7.289 7.761 -9.584 1.00 93.31 87 GLY A N 1
ATOM 607 C CA . GLY A 1 87 ? 7.357 7.153 -8.256 1.00 93.31 87 GLY A CA 1
ATOM 608 C C . GLY A 1 87 ? 6.357 7.734 -7.266 1.00 93.31 87 GLY A C 1
ATOM 609 O O . GLY A 1 87 ? 5.872 8.853 -7.424 1.00 93.31 87 GLY A O 1
ATOM 610 N N . VAL A 1 88 ? 6.071 6.963 -6.223 1.00 92.88 88 VAL A N 1
ATOM 611 C CA . VAL A 1 88 ? 5.308 7.362 -5.043 1.00 92.88 88 VAL A CA 1
ATOM 612 C C . VAL A 1 88 ? 6.201 7.186 -3.823 1.00 92.88 88 VAL A C 1
ATOM 614 O O . VAL A 1 88 ? 6.512 6.064 -3.413 1.00 92.88 88 VAL A O 1
ATOM 617 N N . TYR A 1 89 ? 6.602 8.308 -3.240 1.00 88.69 89 TYR A N 1
ATOM 618 C CA . TYR A 1 89 ? 7.384 8.367 -2.017 1.00 88.69 89 TYR A CA 1
ATOM 619 C C . TYR A 1 89 ? 6.430 8.593 -0.847 1.00 88.69 89 TYR A C 1
ATOM 621 O O . TYR A 1 89 ? 5.785 9.635 -0.755 1.00 88.69 89 TYR A O 1
ATOM 629 N N . ASN A 1 90 ? 6.347 7.613 0.052 1.00 85.94 90 ASN A N 1
ATOM 630 C CA . ASN A 1 90 ? 5.616 7.733 1.309 1.00 85.94 90 ASN A CA 1
ATOM 631 C C . ASN A 1 90 ? 4.120 8.081 1.143 1.00 85.94 90 ASN A C 1
ATOM 633 O O . ASN A 1 90 ? 3.685 9.196 1.434 1.00 85.94 90 ASN A O 1
ATOM 637 N N . LEU A 1 91 ? 3.329 7.118 0.661 1.00 96.31 91 LEU A N 1
ATOM 638 C CA . LEU A 1 91 ? 1.878 7.130 0.838 1.00 96.31 91 LEU A CA 1
ATOM 639 C C . LEU A 1 91 ? 1.566 6.585 2.233 1.00 96.31 91 LEU A C 1
ATOM 641 O O . LEU A 1 91 ? 1.824 5.415 2.499 1.00 96.31 91 LEU A O 1
ATOM 645 N N . GLY A 1 92 ? 1.006 7.423 3.098 1.00 96.88 92 GLY A N 1
ATOM 646 C CA . GLY A 1 92 ? 0.665 7.089 4.472 1.00 96.88 92 GLY A CA 1
ATOM 647 C C . GLY A 1 92 ? -0.795 7.388 4.799 1.00 96.88 92 GLY A C 1
ATOM 648 O O . GLY A 1 92 ? -1.334 8.407 4.367 1.00 96.88 92 GLY A O 1
ATOM 649 N N . MET A 1 93 ? -1.422 6.527 5.599 1.00 97.50 93 MET A N 1
ATOM 650 C CA . MET A 1 93 ? -2.699 6.809 6.254 1.00 97.50 93 MET A CA 1
ATOM 651 C C . MET A 1 93 ? -2.650 6.351 7.710 1.00 97.50 93 MET A C 1
ATOM 653 O O . MET A 1 93 ? -2.365 5.193 7.995 1.00 97.50 93 MET A O 1
ATOM 657 N N . ASN A 1 94 ? -2.981 7.263 8.616 1.00 95.94 94 ASN A N 1
ATOM 658 C CA . ASN A 1 94 ? -2.955 7.061 10.056 1.00 95.94 94 ASN A CA 1
ATOM 659 C C . ASN A 1 94 ? -4.359 7.249 10.620 1.00 95.94 94 ASN A C 1
ATOM 661 O O . ASN A 1 94 ? -4.973 8.298 10.418 1.00 95.94 94 ASN A O 1
ATOM 665 N N . PHE A 1 95 ? -4.867 6.265 11.353 1.00 95.06 95 PHE A N 1
ATOM 666 C CA . PHE A 1 95 ? -6.198 6.348 11.946 1.00 95.06 95 PHE A CA 1
ATOM 667 C C . PHE A 1 95 ? -6.256 5.717 13.335 1.00 95.06 95 PHE A C 1
ATOM 669 O O . PHE A 1 95 ? -5.413 4.906 13.720 1.00 95.06 95 PHE A O 1
ATOM 676 N N . ARG A 1 96 ? -7.245 6.142 14.120 1.00 93.94 96 ARG A N 1
ATOM 677 C CA . ARG A 1 96 ? -7.520 5.626 15.461 1.00 93.94 96 ARG A CA 1
ATOM 678 C C . ARG A 1 96 ? -8.725 4.702 15.431 1.00 93.94 96 ARG A C 1
ATOM 680 O O . ARG A 1 96 ? -9.585 4.805 14.554 1.00 93.94 96 ARG A O 1
ATOM 687 N N . TRP A 1 97 ? -8.784 3.808 16.404 1.00 93.38 97 TRP A N 1
ATOM 688 C CA . TRP A 1 97 ? -9.943 2.956 16.631 1.00 93.38 97 TRP A CA 1
ATOM 689 C C . TRP A 1 97 ? -10.078 2.596 18.110 1.00 93.38 97 TRP A C 1
ATOM 691 O O . TRP A 1 97 ? -9.111 2.667 18.866 1.00 93.38 97 TRP A O 1
ATOM 701 N N . SER A 1 98 ? -11.280 2.218 18.528 1.00 93.00 98 SER A N 1
ATOM 702 C CA . SER A 1 98 ? -11.574 1.724 19.872 1.00 93.00 98 SER A CA 1
ATOM 703 C C . SER A 1 98 ? -12.768 0.781 19.841 1.00 93.00 98 SER A C 1
ATOM 705 O O . SER A 1 98 ? -13.652 0.903 18.993 1.00 93.00 98 SER A O 1
ATOM 707 N N . VAL A 1 99 ? -12.796 -0.147 20.790 1.00 93.19 99 VAL A N 1
ATOM 708 C CA . VAL A 1 99 ? -13.991 -0.921 21.122 1.00 93.19 99 VAL A CA 1
ATOM 709 C C . VAL A 1 99 ? -14.724 -0.168 22.222 1.00 93.19 99 VAL A C 1
ATOM 711 O O . VAL A 1 99 ? -14.169 0.033 23.296 1.00 93.19 99 VAL A O 1
ATOM 714 N N . ILE A 1 100 ? -15.954 0.263 21.969 1.00 92.56 100 ILE A N 1
ATOM 715 C CA . ILE A 1 100 ? -16.763 1.031 22.916 1.00 92.56 100 ILE A CA 1
ATOM 716 C C . ILE A 1 100 ? -17.757 0.108 23.606 1.00 92.56 100 ILE A C 1
ATOM 718 O O . ILE A 1 100 ? -18.447 -0.664 22.942 1.00 92.56 100 ILE A O 1
ATOM 722 N N . GLY A 1 101 ? -17.855 0.211 24.929 1.00 89.56 101 GLY A N 1
ATOM 723 C CA . GLY A 1 101 ? -18.835 -0.534 25.716 1.00 89.56 101 GLY A CA 1
ATOM 724 C C . GLY A 1 101 ? -18.920 -0.061 27.163 1.00 89.56 101 GLY A C 1
ATOM 725 O O . GLY A 1 101 ? -18.112 0.743 27.631 1.00 89.56 101 GLY A O 1
ATOM 726 N N . ASN A 1 102 ? -19.912 -0.579 27.887 1.00 86.50 102 ASN A N 1
ATOM 727 C CA . ASN A 1 102 ? -20.194 -0.173 29.271 1.00 86.50 102 ASN A CA 1
ATOM 728 C C . ASN A 1 102 ? -19.273 -0.844 30.308 1.00 86.50 102 ASN A C 1
ATOM 730 O O . ASN A 1 102 ? -19.258 -0.450 31.470 1.00 86.50 102 ASN A O 1
ATOM 734 N N . SER A 1 103 ? -18.505 -1.855 29.896 1.00 85.75 103 SER A N 1
ATOM 735 C CA . SER A 1 103 ? -17.580 -2.614 30.741 1.00 85.75 103 SER A CA 1
ATOM 736 C C . SER A 1 103 ? -16.138 -2.447 30.262 1.00 85.75 103 SER A C 1
ATOM 738 O O . SER A 1 103 ? -15.885 -2.238 29.079 1.00 85.75 103 SER A O 1
ATOM 740 N N . GLN A 1 104 ? -15.189 -2.564 31.191 1.00 83.88 104 GLN A N 1
ATOM 741 C CA . GLN A 1 104 ? -13.743 -2.573 30.929 1.00 83.88 104 GLN A CA 1
ATOM 742 C C . GLN A 1 104 ? -13.177 -3.993 30.753 1.00 83.88 104 GLN A C 1
ATOM 744 O O . GLN A 1 104 ? -11.964 -4.170 30.683 1.00 83.88 104 GLN A O 1
ATOM 749 N N . GLN A 1 105 ? -14.035 -5.017 30.699 1.00 87.62 105 GLN A N 1
ATOM 750 C CA . GLN A 1 105 ? -13.604 -6.379 30.395 1.00 87.62 105 GLN A CA 1
ATOM 751 C C . GLN A 1 105 ? -12.921 -6.421 29.017 1.00 87.62 105 GLN A C 1
ATOM 753 O O . GLN A 1 105 ? -13.506 -5.903 28.064 1.00 87.62 105 GLN A O 1
ATOM 758 N N . PRO A 1 106 ? -11.728 -7.036 28.891 1.00 90.12 106 PRO A N 1
ATOM 759 C CA . PRO A 1 106 ? -11.069 -7.202 27.603 1.00 90.12 106 PRO A CA 1
ATOM 760 C C . PRO A 1 106 ? -11.967 -7.908 26.586 1.00 90.12 106 PRO A C 1
ATOM 762 O O . PRO A 1 106 ? -12.596 -8.922 26.895 1.00 90.12 106 PRO A O 1
ATOM 765 N N . VAL A 1 107 ? -11.995 -7.367 25.373 1.00 91.81 107 VAL A N 1
ATOM 766 C CA . VAL A 1 107 ? -12.779 -7.858 24.239 1.00 91.81 107 VAL A CA 1
ATOM 767 C C . VAL A 1 107 ? -11.831 -8.407 23.187 1.00 91.81 107 VAL A C 1
ATOM 769 O O . VAL A 1 107 ? -10.813 -7.784 22.880 1.00 91.81 107 VAL A O 1
ATOM 772 N N . LEU A 1 108 ? -12.169 -9.568 22.632 1.00 93.75 108 LEU A N 1
ATOM 773 C CA . LEU A 1 108 ? -11.422 -10.142 21.524 1.00 93.75 108 LEU A CA 1
ATOM 774 C C . LEU A 1 108 ? -11.791 -9.424 20.222 1.00 93.75 108 LEU A C 1
ATOM 776 O O . LEU A 1 108 ? -12.970 -9.267 19.893 1.00 93.75 108 LEU A O 1
ATOM 780 N N . VAL A 1 109 ? -10.776 -9.000 19.475 1.00 95.06 109 VAL A N 1
ATOM 781 C CA . VAL A 1 109 ? -10.927 -8.470 18.120 1.00 95.06 109 VAL A CA 1
ATOM 782 C C . VAL A 1 109 ? -10.127 -9.303 17.133 1.00 95.06 109 VAL A C 1
ATOM 784 O O . VAL A 1 109 ? -9.019 -9.748 17.433 1.00 95.06 109 VAL A O 1
ATOM 787 N N . HIS A 1 110 ? -10.683 -9.457 15.937 1.00 95.88 110 HIS A N 1
ATOM 788 C CA . HIS A 1 110 ? -10.012 -10.049 14.791 1.00 95.88 110 HIS A CA 1
ATOM 789 C C . HIS A 1 110 ? -9.568 -8.938 13.852 1.00 95.88 110 HIS A C 1
ATOM 791 O O . HIS A 1 110 ? -10.363 -8.076 13.458 1.00 95.88 110 HIS A O 1
ATOM 797 N N . ILE A 1 111 ? -8.297 -8.972 13.478 1.00 95.25 111 ILE A N 1
ATOM 798 C CA . ILE A 1 111 ? -7.717 -8.049 12.514 1.00 95.25 111 ILE A CA 1
ATOM 799 C C . ILE A 1 111 ? -7.327 -8.859 11.295 1.00 95.25 111 ILE A C 1
ATOM 801 O O . ILE A 1 111 ? -6.530 -9.784 11.398 1.00 95.25 111 ILE A O 1
ATOM 805 N N . ASN A 1 112 ? -7.872 -8.493 10.140 1.00 95.56 112 ASN A N 1
ATOM 806 C CA . ASN A 1 112 ? -7.531 -9.097 8.862 1.00 95.56 112 ASN A CA 1
ATOM 807 C C . ASN A 1 112 ? -6.965 -8.040 7.922 1.00 95.56 112 ASN A C 1
ATOM 809 O O . ASN A 1 112 ? -7.599 -7.012 7.696 1.00 95.56 112 ASN A O 1
ATOM 813 N N . THR A 1 113 ? -5.795 -8.289 7.347 1.00 94.94 113 THR A N 1
ATOM 814 C CA . THR A 1 113 ? -5.158 -7.371 6.404 1.00 94.94 113 THR A CA 1
ATOM 815 C C . THR A 1 113 ? -4.949 -8.051 5.069 1.00 94.94 113 THR A C 1
ATOM 817 O O . THR A 1 113 ? -4.206 -9.027 4.962 1.00 94.94 113 THR A O 1
ATOM 820 N N . LYS A 1 114 ? -5.571 -7.474 4.041 1.00 94.75 114 LYS A N 1
ATOM 821 C CA . LYS A 1 114 ? -5.337 -7.837 2.647 1.00 94.75 114 LYS A CA 1
ATOM 822 C C . LYS A 1 114 ? -4.322 -6.886 2.057 1.00 94.75 114 LYS A C 1
ATOM 824 O O . LYS A 1 114 ? -4.448 -5.672 2.210 1.00 94.75 114 LYS A O 1
ATOM 829 N N . GLY A 1 115 ? -3.346 -7.416 1.342 1.00 94.19 115 GLY A N 1
ATOM 830 C CA . GLY A 1 115 ? -2.390 -6.582 0.639 1.00 94.19 115 GLY A CA 1
ATOM 831 C C . GLY A 1 115 ? -1.792 -7.261 -0.573 1.00 94.19 115 GLY A C 1
ATOM 832 O O . GLY A 1 115 ? -1.868 -8.477 -0.748 1.00 94.19 115 GLY A O 1
ATOM 833 N N . SER A 1 116 ? -1.213 -6.448 -1.447 1.00 94.38 116 SER A N 1
ATOM 834 C CA . SER A 1 116 ? -0.461 -6.942 -2.592 1.00 94.38 116 SER A CA 1
ATOM 835 C C . SER A 1 116 ? 0.622 -5.963 -3.012 1.00 94.38 116 SER A C 1
ATOM 837 O O . SER A 1 116 ? 0.481 -4.753 -2.835 1.00 94.38 116 SER A O 1
ATOM 839 N N . ILE A 1 117 ? 1.688 -6.504 -3.594 1.00 92.94 117 ILE A N 1
ATOM 840 C CA . ILE A 1 117 ? 2.694 -5.753 -4.338 1.00 92.94 117 ILE A CA 1
ATOM 841 C C . ILE A 1 117 ? 2.893 -6.410 -5.700 1.00 92.94 117 ILE A C 1
ATOM 843 O O . ILE A 1 117 ? 2.875 -7.637 -5.831 1.00 92.94 117 ILE A O 1
ATOM 847 N N . THR A 1 118 ? 3.077 -5.589 -6.724 1.00 91.56 118 THR A N 1
ATOM 848 C CA . THR A 1 118 ? 3.352 -6.032 -8.091 1.00 91.56 118 THR A CA 1
ATOM 849 C C . THR A 1 118 ? 4.409 -5.143 -8.722 1.00 91.56 118 THR A C 1
ATOM 851 O O . THR A 1 118 ? 4.433 -3.936 -8.482 1.00 91.56 118 THR A O 1
ATOM 854 N N . ALA A 1 119 ? 5.267 -5.732 -9.545 1.00 90.00 119 ALA A N 1
ATOM 855 C CA . ALA A 1 119 ? 6.205 -5.021 -10.396 1.00 90.00 119 ALA A CA 1
ATOM 856 C C . ALA A 1 119 ? 6.421 -5.805 -11.696 1.00 90.00 119 ALA A C 1
ATOM 858 O O . ALA A 1 119 ? 6.618 -7.015 -11.676 1.00 90.00 119 ALA A O 1
ATOM 859 N N . ASP A 1 120 ? 6.401 -5.109 -12.822 1.00 88.69 120 ASP A N 1
ATOM 860 C CA . ASP A 1 120 ? 6.844 -5.567 -14.134 1.00 88.69 120 ASP A CA 1
ATOM 861 C C . ASP A 1 120 ? 7.856 -4.547 -14.634 1.00 88.69 120 ASP A C 1
ATOM 863 O O . ASP A 1 120 ? 7.579 -3.347 -14.641 1.00 88.69 120 ASP A O 1
ATOM 867 N N . TYR A 1 121 ? 9.048 -5.000 -14.982 1.00 89.25 121 TYR A N 1
ATOM 868 C CA . TYR A 1 121 ? 10.126 -4.116 -15.389 1.00 89.25 121 TYR A CA 1
ATOM 869 C C . TYR A 1 121 ? 11.060 -4.814 -16.353 1.00 89.25 121 TYR A C 1
ATOM 871 O O . TYR A 1 121 ? 11.216 -6.038 -16.344 1.00 89.25 121 TYR A O 1
ATOM 879 N N . GLY A 1 122 ? 11.696 -4.022 -17.198 1.00 89.56 122 GLY A N 1
ATOM 880 C CA . GLY A 1 122 ? 12.624 -4.550 -18.168 1.00 89.56 122 GLY A CA 1
ATOM 881 C C . GLY A 1 122 ? 13.351 -3.475 -18.933 1.00 89.56 122 GLY A C 1
ATOM 882 O O . GLY A 1 122 ? 13.101 -2.281 -18.778 1.00 89.56 122 GLY A O 1
ATOM 883 N N . PHE A 1 123 ? 14.257 -3.933 -19.783 1.00 89.44 123 PHE A N 1
ATOM 884 C CA . PHE A 1 123 ? 15.061 -3.059 -20.615 1.00 89.44 123 PHE A CA 1
ATOM 885 C C . PHE A 1 123 ? 15.248 -3.652 -22.005 1.00 89.44 123 PHE A C 1
ATOM 887 O O . PHE A 1 123 ? 15.241 -4.872 -22.197 1.00 89.44 123 PHE A O 1
ATOM 894 N N . THR A 1 124 ? 15.418 -2.766 -22.979 1.00 89.50 124 THR A N 1
ATOM 895 C CA . THR A 1 124 ? 15.818 -3.103 -24.346 1.00 89.50 124 THR A CA 1
ATOM 896 C C . THR A 1 124 ? 17.080 -2.313 -24.688 1.00 89.50 124 THR A C 1
ATOM 898 O O . THR A 1 124 ? 17.005 -1.083 -24.706 1.00 89.50 124 THR A O 1
ATOM 901 N N . PRO A 1 125 ? 18.225 -2.971 -24.947 1.00 87.75 125 PRO A N 1
ATOM 902 C CA . PRO A 1 125 ? 19.439 -2.296 -25.393 1.00 87.75 125 PRO A CA 1
ATOM 903 C C . PRO A 1 125 ? 19.186 -1.471 -26.658 1.00 87.75 125 PRO A C 1
ATOM 905 O O . PRO A 1 125 ? 18.501 -1.929 -27.572 1.00 87.75 125 PRO A O 1
ATOM 908 N N . LEU A 1 126 ? 19.767 -0.275 -26.727 1.00 88.31 126 LEU A N 1
ATOM 909 C CA . LEU A 1 126 ? 19.751 0.560 -27.931 1.00 88.31 126 LEU A CA 1
ATOM 910 C C . LEU A 1 126 ? 20.586 -0.074 -29.050 1.00 88.31 126 LEU A C 1
ATOM 912 O O . LEU A 1 126 ? 20.233 0.030 -30.222 1.00 88.31 126 LEU A O 1
ATOM 916 N N . VAL A 1 127 ? 21.670 -0.759 -28.670 1.00 87.06 127 VAL A N 1
ATOM 917 C CA . VAL A 1 127 ? 22.513 -1.555 -29.565 1.00 87.06 127 VAL A CA 1
ATOM 918 C C . VAL A 1 127 ? 22.699 -2.949 -28.947 1.00 87.06 127 VAL A C 1
ATOM 920 O O . VAL A 1 127 ? 23.403 -3.074 -27.940 1.00 87.06 127 VAL A O 1
ATOM 923 N N . PRO A 1 128 ? 22.046 -3.991 -29.495 1.00 82.56 128 PRO A N 1
ATOM 924 C CA . PRO A 1 128 ? 22.200 -5.367 -29.021 1.00 82.56 128 PRO A CA 1
ATOM 925 C C . PRO A 1 128 ? 23.651 -5.861 -29.087 1.00 82.56 128 PRO A C 1
ATOM 927 O O . PRO A 1 128 ? 24.451 -5.352 -29.875 1.00 82.56 128 PRO A O 1
ATOM 930 N N . ASP A 1 129 ? 23.992 -6.841 -28.245 1.00 81.12 129 ASP A N 1
ATOM 931 C CA . ASP A 1 129 ? 25.288 -7.546 -28.237 1.00 81.12 129 ASP A CA 1
ATOM 932 C C . ASP A 1 129 ? 26.535 -6.655 -28.047 1.00 81.12 129 ASP A C 1
ATOM 934 O O . ASP A 1 129 ? 27.665 -7.105 -28.227 1.00 81.12 129 ASP A O 1
ATOM 938 N N . THR A 1 130 ? 26.348 -5.393 -27.643 1.00 82.38 130 THR A N 1
ATOM 939 C CA . THR A 1 130 ? 27.440 -4.415 -27.492 1.00 82.38 130 THR A CA 1
ATOM 940 C C . THR A 1 130 ? 27.816 -4.191 -26.030 1.00 82.38 130 THR A C 1
ATOM 942 O O . THR A 1 130 ? 28.990 -4.256 -25.672 1.00 82.38 130 THR A O 1
ATOM 945 N N . TYR A 1 131 ? 26.823 -3.960 -25.167 1.00 80.44 131 TYR A N 1
ATOM 946 C CA . TYR A 1 131 ? 27.027 -3.660 -23.748 1.00 80.44 131 TYR A CA 1
ATOM 947 C C . TYR A 1 131 ? 26.418 -4.751 -22.870 1.00 80.44 131 TYR A C 1
ATOM 949 O O . TYR A 1 131 ? 25.338 -5.258 -23.160 1.00 80.44 131 TYR A O 1
ATOM 957 N N . SER A 1 132 ? 27.098 -5.103 -21.778 1.00 83.50 132 SER A N 1
ATOM 958 C CA . SER A 1 132 ? 26.541 -5.978 -20.744 1.00 83.50 132 SER A CA 1
ATOM 959 C C . SER A 1 132 ? 25.799 -5.126 -19.719 1.00 83.50 132 SER A C 1
ATOM 961 O O . SER A 1 132 ? 26.428 -4.485 -18.883 1.00 83.50 132 SER A O 1
ATOM 963 N N . LEU A 1 133 ? 24.472 -5.115 -19.786 1.00 84.06 133 LEU A N 1
ATOM 964 C CA . LEU A 1 133 ? 23.601 -4.265 -18.979 1.00 84.06 133 LEU A CA 1
ATOM 965 C C . LEU A 1 133 ? 22.854 -5.076 -17.913 1.00 84.06 133 LEU A C 1
ATOM 967 O O . LEU A 1 133 ? 22.559 -6.259 -18.088 1.00 84.06 133 LEU A O 1
ATOM 971 N N . SER A 1 134 ? 22.502 -4.419 -16.812 1.00 81.06 134 SER A N 1
ATOM 972 C CA . SER A 1 134 ? 21.599 -4.957 -15.794 1.00 81.06 134 SER A CA 1
ATOM 973 C C . SER A 1 134 ? 20.518 -3.923 -15.482 1.00 81.06 13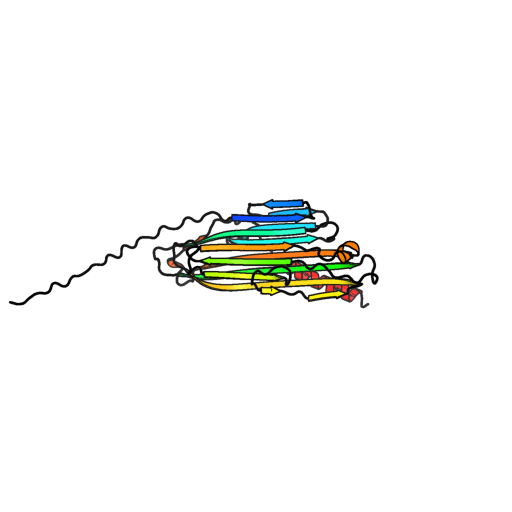4 SER A C 1
ATOM 975 O O . SER A 1 134 ? 20.822 -2.733 -15.413 1.00 81.06 134 SER A O 1
ATOM 977 N N . PRO A 1 135 ? 19.258 -4.343 -15.316 1.00 79.31 135 PRO A N 1
ATOM 978 C CA . PRO A 1 135 ? 18.172 -3.408 -15.092 1.00 79.31 135 PRO A CA 1
ATOM 979 C C . PRO A 1 135 ? 18.189 -2.861 -13.672 1.00 79.31 135 PRO A C 1
ATOM 981 O O . PRO A 1 135 ? 18.503 -3.567 -12.707 1.00 79.31 135 PRO A O 1
ATOM 984 N N . ASN A 1 136 ? 17.722 -1.630 -13.542 1.00 82.81 136 ASN A N 1
ATOM 985 C CA . ASN A 1 136 ? 17.276 -1.076 -12.284 1.00 82.81 136 ASN A CA 1
ATOM 986 C C . ASN A 1 136 ? 16.054 -1.872 -11.791 1.00 82.81 136 ASN A C 1
ATOM 988 O O . ASN A 1 136 ? 15.115 -2.152 -12.538 1.00 82.81 136 ASN A O 1
ATOM 992 N N . THR A 1 137 ? 16.060 -2.256 -10.514 1.00 83.75 137 THR A N 1
ATOM 993 C CA . THR A 1 137 ? 14.956 -3.018 -9.915 1.00 83.75 137 THR A CA 1
ATOM 994 C C . THR A 1 137 ? 14.004 -2.068 -9.186 1.00 83.75 137 THR A C 1
ATOM 996 O O . THR A 1 137 ? 14.454 -1.298 -8.330 1.00 83.75 137 THR A O 1
ATOM 999 N N . PRO A 1 138 ? 12.693 -2.086 -9.495 1.00 87.00 138 PRO A N 1
ATOM 1000 C CA . PRO A 1 138 ? 11.713 -1.320 -8.745 1.00 87.00 138 PRO A CA 1
ATOM 1001 C C . PRO A 1 138 ? 11.694 -1.737 -7.278 1.00 87.00 138 PRO A C 1
ATOM 1003 O O . PRO A 1 138 ? 11.663 -2.922 -6.951 1.00 87.00 138 PRO A O 1
ATOM 1006 N N . ASN A 1 139 ? 11.662 -0.746 -6.399 1.00 90.00 139 ASN A N 1
ATOM 1007 C CA . ASN A 1 139 ? 11.467 -0.933 -4.975 1.00 90.00 139 ASN A CA 1
ATOM 1008 C C . ASN A 1 139 ? 9.992 -0.690 -4.689 1.00 90.00 139 ASN A C 1
ATOM 1010 O O . ASN A 1 139 ? 9.503 0.418 -4.905 1.00 90.00 139 ASN A O 1
ATOM 1014 N N . VAL A 1 140 ? 9.289 -1.706 -4.192 1.00 93.00 140 VAL A N 1
ATOM 1015 C CA . VAL A 1 140 ? 7.872 -1.606 -3.824 1.00 93.00 140 VAL A CA 1
ATOM 1016 C C . VAL A 1 140 ? 7.672 -2.221 -2.451 1.00 93.00 140 VAL A C 1
ATOM 1018 O O . VAL A 1 140 ? 8.101 -3.349 -2.213 1.00 93.00 140 VAL A O 1
ATOM 1021 N N . ALA A 1 141 ? 7.015 -1.502 -1.551 1.00 94.56 141 ALA A N 1
ATOM 1022 C CA . ALA A 1 141 ? 6.704 -2.007 -0.225 1.00 94.56 141 ALA A CA 1
ATOM 1023 C C . ALA A 1 141 ? 5.375 -1.473 0.292 1.00 94.56 141 ALA A C 1
ATOM 1025 O O . ALA A 1 141 ? 4.944 -0.367 -0.046 1.00 94.56 141 ALA A O 1
ATOM 1026 N N . VAL A 1 142 ? 4.736 -2.286 1.127 1.00 95.81 142 VAL A N 1
ATOM 1027 C CA . VAL A 1 142 ? 3.472 -1.974 1.777 1.00 95.81 142 VAL A CA 1
ATOM 1028 C C . VAL A 1 142 ? 3.423 -2.601 3.166 1.00 95.81 142 VAL A C 1
ATOM 1030 O O . VAL A 1 142 ? 3.776 -3.769 3.318 1.00 95.81 142 VAL A O 1
ATOM 1033 N N . LYS A 1 143 ? 2.995 -1.842 4.179 1.00 96.06 1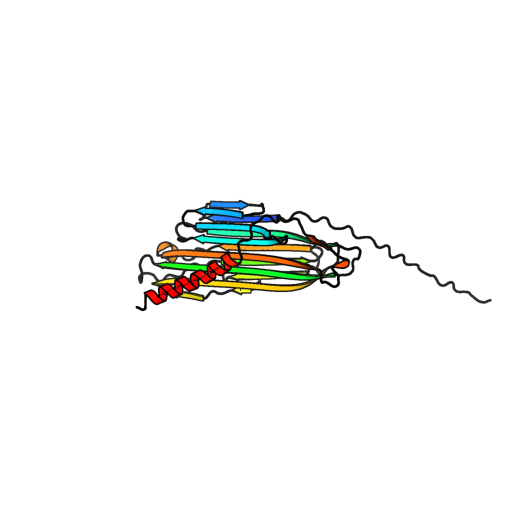43 LYS A N 1
ATOM 1034 C CA . LYS A 1 143 ? 2.837 -2.327 5.556 1.00 96.06 143 LYS A CA 1
ATOM 1035 C C . LYS A 1 143 ? 1.624 -1.718 6.259 1.00 96.06 143 LYS A C 1
ATOM 1037 O O . LYS A 1 143 ? 1.301 -0.551 6.041 1.00 96.06 143 LYS A O 1
ATOM 1042 N N . ALA A 1 144 ? 1.012 -2.503 7.138 1.00 96.69 144 ALA A N 1
ATOM 1043 C CA . ALA A 1 144 ? 0.099 -2.062 8.184 1.00 96.69 144 ALA A CA 1
ATOM 1044 C C . ALA A 1 144 ? 0.764 -2.311 9.540 1.00 96.69 144 ALA A C 1
ATOM 1046 O O . ALA A 1 144 ? 1.170 -3.441 9.809 1.00 96.69 144 ALA A O 1
ATOM 1047 N N . SER A 1 145 ? 0.840 -1.286 10.384 1.00 94.94 145 SER A N 1
ATOM 1048 C CA . SER A 1 145 ? 1.275 -1.386 11.778 1.00 94.94 145 SER A CA 1
ATOM 1049 C C . SER A 1 145 ? 0.073 -1.124 12.685 1.00 94.94 145 SER A C 1
ATOM 1051 O O . SER A 1 145 ? -0.551 -0.067 12.590 1.00 94.94 145 SER A O 1
ATOM 1053 N N . PHE A 1 146 ? -0.245 -2.062 13.568 1.00 93.56 146 PHE A N 1
ATOM 1054 C CA . PHE A 1 146 ? -1.297 -1.949 14.574 1.00 93.56 146 PHE A CA 1
ATOM 1055 C C . PHE A 1 146 ? -0.637 -1.767 15.930 1.00 93.56 146 PHE A C 1
ATOM 1057 O O . PHE A 1 146 ? 0.177 -2.598 16.320 1.00 93.56 146 PHE A O 1
ATOM 1064 N N . VAL A 1 147 ? -0.978 -0.685 16.624 1.00 89.50 147 VAL A N 1
ATOM 1065 C CA . VAL A 1 147 ? -0.448 -0.372 17.952 1.00 89.50 147 VAL A CA 1
ATOM 1066 C C . VAL A 1 147 ? -1.616 -0.274 18.919 1.00 89.50 147 VAL A C 1
ATOM 1068 O O . VAL A 1 147 ? -2.523 0.545 18.727 1.00 89.50 147 VAL A O 1
ATOM 1071 N N . THR A 1 148 ? -1.593 -1.103 19.955 1.00 82.75 148 THR A N 1
ATOM 1072 C CA . THR A 1 148 ? -2.599 -1.096 21.020 1.00 82.75 148 THR A CA 1
ATOM 1073 C C . THR A 1 148 ? -1.942 -0.932 22.374 1.00 82.75 148 THR A C 1
ATOM 1075 O O . THR A 1 148 ? -0.937 -1.583 22.640 1.00 82.75 148 THR A O 1
ATOM 1078 N N . GLY A 1 149 ? -2.518 -0.080 23.220 1.00 67.62 149 GLY A N 1
ATOM 1079 C CA . GLY A 1 149 ? -1.918 0.317 24.494 1.00 67.62 149 GLY A CA 1
ATOM 1080 C C . GLY A 1 149 ? -1.883 1.834 24.672 1.00 67.62 149 GLY A C 1
ATOM 1081 O O . GLY A 1 149 ? -2.334 2.601 23.815 1.00 67.62 149 GLY A O 1
ATOM 1082 N N . VAL A 1 150 ? -1.377 2.283 25.820 1.00 54.75 150 VAL A N 1
ATOM 1083 C CA . VAL A 1 150 ? -1.117 3.704 26.073 1.00 54.75 150 VAL A CA 1
ATOM 1084 C C . VAL A 1 150 ? 0.276 4.016 25.533 1.00 54.75 150 VAL A C 1
ATOM 1086 O O . VAL A 1 150 ? 1.257 3.817 26.241 1.00 54.75 150 VAL A O 1
ATOM 1089 N N . SER A 1 151 ? 0.324 4.526 24.296 1.00 46.94 151 SER A N 1
ATOM 1090 C CA . SER A 1 151 ? 1.537 4.948 23.573 1.00 46.94 151 SER A CA 1
ATOM 1091 C C . SER A 1 151 ? 2.686 5.378 24.497 1.00 46.94 151 SER A C 1
ATOM 1093 O O . SER A 1 151 ? 2.600 6.431 25.135 1.00 46.94 151 SER A O 1
ATOM 1095 N N . GLY A 1 152 ? 3.784 4.620 24.496 1.00 46.81 152 GLY A N 1
ATOM 1096 C CA . GLY A 1 152 ? 5.002 4.923 25.257 1.00 46.81 152 GLY A CA 1
ATOM 1097 C C . GLY A 1 152 ? 5.142 4.180 26.591 1.00 46.81 152 GLY A C 1
ATOM 1098 O O . GLY A 1 152 ? 5.991 4.561 27.398 1.00 46.81 152 GLY A O 1
ATOM 1099 N N . GLN A 1 153 ? 4.334 3.144 26.832 1.00 51.72 153 GLN A N 1
ATOM 1100 C CA . GLN A 1 153 ? 4.473 2.223 27.967 1.00 51.72 153 GLN A CA 1
ATOM 1101 C C . GLN A 1 153 ? 5.034 0.866 27.516 1.00 51.72 153 GLN A C 1
ATOM 1103 O O . GLN A 1 153 ? 4.976 0.510 26.343 1.00 51.72 153 GLN A O 1
ATOM 1108 N N . ALA A 1 154 ? 5.577 0.092 28.461 1.00 47.25 154 ALA A N 1
ATOM 1109 C CA . ALA A 1 154 ? 6.163 -1.228 28.196 1.00 47.25 154 ALA A CA 1
ATOM 1110 C C . ALA A 1 154 ? 5.154 -2.278 27.673 1.00 47.25 154 ALA A C 1
ATOM 1112 O O . ALA A 1 154 ? 5.578 -3.331 27.203 1.00 47.25 154 ALA A O 1
ATOM 1113 N N . ASP A 1 155 ? 3.854 -1.973 27.726 1.00 55.75 155 ASP A N 1
ATOM 1114 C CA . ASP A 1 155 ? 2.748 -2.866 27.362 1.00 55.75 155 ASP A CA 1
ATOM 1115 C C . ASP A 1 155 ? 2.140 -2.564 25.973 1.00 55.75 155 ASP A C 1
ATOM 1117 O O . ASP A 1 155 ? 1.050 -3.048 25.663 1.00 55.75 155 ASP A O 1
ATOM 1121 N N . ASP A 1 156 ? 2.800 -1.753 25.134 1.00 69.31 156 ASP A N 1
ATOM 1122 C CA . ASP A 1 156 ? 2.355 -1.524 23.752 1.00 69.31 156 ASP A CA 1
ATOM 1123 C C . ASP A 1 156 ? 2.510 -2.826 22.927 1.00 69.31 156 ASP A C 1
ATOM 1125 O O . ASP A 1 156 ? 3.628 -3.267 22.652 1.00 69.31 156 ASP A O 1
ATOM 1129 N N . ASP A 1 157 ? 1.399 -3.444 22.499 1.00 76.62 157 ASP A N 1
ATOM 1130 C CA . ASP A 1 157 ? 1.435 -4.532 21.504 1.00 76.62 157 ASP A CA 1
ATOM 1131 C C . ASP A 1 157 ? 1.482 -3.905 20.104 1.00 76.62 157 ASP A C 1
ATOM 1133 O O . ASP A 1 157 ? 0.571 -3.172 19.698 1.00 76.62 157 ASP A O 1
ATOM 1137 N N . VAL A 1 158 ? 2.576 -4.171 19.382 1.00 86.81 158 VAL A N 1
ATOM 1138 C CA . VAL A 1 158 ? 2.804 -3.712 18.011 1.00 86.81 158 VAL A CA 1
ATOM 1139 C C . VAL A 1 158 ? 2.829 -4.911 17.074 1.00 86.81 158 VAL A C 1
ATOM 1141 O O . VAL A 1 158 ? 3.725 -5.756 17.135 1.00 86.81 158 VAL A O 1
ATOM 1144 N N . ARG A 1 159 ? 1.874 -4.954 16.144 1.00 90.69 159 ARG A N 1
ATOM 1145 C CA . ARG A 1 159 ? 1.791 -5.985 15.102 1.00 90.69 159 ARG A CA 1
ATOM 1146 C C . ARG A 1 159 ? 1.951 -5.358 13.733 1.00 90.69 159 ARG A C 1
ATOM 1148 O O . ARG A 1 159 ? 1.215 -4.439 13.386 1.00 90.69 159 ARG A O 1
ATOM 1155 N N . THR A 1 160 ? 2.869 -5.897 12.938 1.00 92.88 160 THR A N 1
ATOM 1156 C CA . THR A 1 160 ? 3.133 -5.409 11.582 1.00 92.88 160 THR A CA 1
ATOM 1157 C C . THR A 1 160 ? 2.875 -6.512 10.568 1.00 92.88 160 THR A C 1
ATOM 1159 O O . THR A 1 160 ? 3.389 -7.620 10.702 1.00 92.88 160 THR A O 1
ATOM 1162 N N . LEU A 1 161 ? 2.096 -6.197 9.536 1.00 94.81 161 LEU A N 1
ATOM 1163 C CA . LEU A 1 161 ? 1.836 -7.061 8.386 1.00 94.81 161 LEU A CA 1
ATOM 1164 C C . LEU A 1 161 ? 2.218 -6.319 7.112 1.00 94.81 161 LEU A C 1
ATOM 1166 O O . LEU A 1 161 ? 1.979 -5.118 7.003 1.00 94.81 161 LEU A O 1
ATOM 1170 N N . GLY A 1 162 ? 2.783 -7.008 6.127 1.00 95.19 162 GLY A N 1
ATOM 1171 C CA . GLY A 1 162 ? 3.165 -6.355 4.886 1.00 95.19 162 GLY A CA 1
ATOM 1172 C C . GLY A 1 162 ? 4.033 -7.205 3.978 1.00 95.19 162 GLY A C 1
ATOM 1173 O O . GLY A 1 162 ? 4.418 -8.322 4.317 1.00 95.19 162 GLY A O 1
ATOM 1174 N N . ALA A 1 163 ? 4.367 -6.629 2.831 1.00 94.31 163 ALA A N 1
ATOM 1175 C CA . ALA A 1 163 ? 5.288 -7.210 1.873 1.00 94.31 163 ALA A CA 1
ATOM 1176 C C . ALA A 1 163 ? 6.184 -6.129 1.271 1.00 94.31 163 ALA A C 1
ATOM 1178 O O . ALA A 1 163 ? 5.763 -4.987 1.074 1.00 94.31 163 ALA A O 1
ATOM 1179 N N . GLN A 1 164 ? 7.411 -6.506 0.937 1.00 93.75 164 GLN A N 1
ATOM 1180 C CA . GLN A 1 164 ? 8.375 -5.646 0.265 1.00 93.75 164 GLN A CA 1
ATOM 1181 C C . GLN A 1 164 ? 9.157 -6.424 -0.788 1.00 93.75 164 GLN A C 1
ATOM 1183 O O . GLN A 1 164 ? 9.384 -7.623 -0.652 1.00 93.75 164 GLN A O 1
ATOM 1188 N N . THR A 1 165 ? 9.618 -5.740 -1.826 1.00 89.81 165 THR A N 1
ATOM 1189 C CA . THR A 1 165 ? 10.652 -6.270 -2.719 1.00 89.81 165 THR A CA 1
ATOM 1190 C C . THR A 1 165 ? 11.976 -6.434 -1.968 1.00 89.81 165 THR A C 1
ATOM 1192 O O . THR A 1 165 ? 12.245 -5.696 -1.018 1.00 89.81 165 THR A O 1
ATOM 1195 N N . ASP A 1 166 ? 12.835 -7.341 -2.431 1.00 77.62 166 ASP A N 1
ATOM 1196 C CA . ASP A 1 166 ? 14.204 -7.574 -1.925 1.00 77.62 166 ASP A CA 1
ATOM 1197 C C . ASP A 1 166 ? 15.204 -6.428 -2.237 1.00 77.62 166 ASP A C 1
ATOM 1199 O O . ASP A 1 166 ? 16.372 -6.644 -2.540 1.00 77.62 166 ASP A O 1
ATOM 1203 N N . GLY A 1 167 ? 14.714 -5.187 -2.243 1.00 70.25 167 GLY A N 1
ATOM 1204 C CA . GLY A 1 167 ? 15.479 -3.977 -2.534 1.00 70.25 167 GLY A CA 1
ATOM 1205 C C . GLY A 1 167 ? 15.903 -3.231 -1.266 1.00 70.25 167 GLY A C 1
ATOM 1206 O O . GLY A 1 167 ? 16.143 -3.827 -0.222 1.00 70.25 167 GLY A O 1
ATOM 1207 N N . ASN A 1 168 ? 15.941 -1.901 -1.335 1.00 73.00 168 ASN A N 1
ATOM 1208 C CA . ASN A 1 168 ? 16.452 -1.023 -0.271 1.00 73.00 168 ASN A CA 1
ATOM 1209 C C . ASN A 1 168 ? 15.492 -0.820 0.918 1.00 73.00 168 ASN A C 1
ATOM 1211 O O . ASN A 1 168 ? 15.719 0.058 1.750 1.00 73.00 168 ASN A O 1
ATOM 1215 N N . PHE A 1 169 ? 14.406 -1.588 1.006 1.00 80.69 169 PHE A N 1
ATOM 1216 C CA . PHE A 1 169 ? 13.542 -1.563 2.181 1.00 80.69 169 PHE A CA 1
ATOM 1217 C C . PHE A 1 169 ? 14.033 -2.573 3.216 1.00 80.69 169 PHE A C 1
ATOM 1219 O O . PHE A 1 169 ? 14.383 -3.702 2.879 1.00 80.69 169 PHE A O 1
ATOM 1226 N N . ASP A 1 170 ? 13.993 -2.195 4.488 1.00 82.81 170 ASP A N 1
ATOM 1227 C CA . ASP A 1 170 ? 14.129 -3.134 5.600 1.00 82.81 170 ASP A CA 1
ATOM 1228 C C . ASP A 1 170 ? 13.076 -2.814 6.658 1.00 82.81 170 ASP A C 1
ATOM 1230 O O . ASP A 1 170 ? 13.344 -2.223 7.700 1.00 82.81 170 ASP A O 1
ATOM 1234 N N . TRP A 1 171 ? 11.817 -3.107 6.326 1.00 86.75 171 TRP A N 1
ATOM 1235 C CA . TRP A 1 171 ? 10.685 -2.858 7.220 1.00 86.75 171 TRP A CA 1
ATOM 1236 C C . TRP A 1 171 ? 10.408 -4.040 8.159 1.00 86.75 171 TRP A C 1
ATOM 1238 O O . TRP A 1 171 ? 9.399 -4.025 8.860 1.00 86.75 171 TRP A O 1
ATOM 1248 N N . GLY A 1 172 ? 11.266 -5.069 8.169 1.00 85.56 172 GLY A N 1
ATOM 1249 C CA . GLY A 1 172 ? 11.068 -6.274 8.983 1.00 85.56 172 GLY A CA 1
ATOM 1250 C C . GLY A 1 172 ? 9.832 -7.098 8.589 1.00 85.56 172 GLY A C 1
ATOM 1251 O O . GLY A 1 172 ? 9.308 -7.844 9.410 1.00 85.56 172 GLY A O 1
ATOM 1252 N N . ILE A 1 173 ? 9.351 -6.948 7.351 1.00 89.69 173 ILE A N 1
ATOM 1253 C CA . ILE A 1 173 ? 8.182 -7.648 6.790 1.00 89.69 173 ILE A CA 1
ATOM 1254 C C . ILE A 1 173 ? 8.601 -8.633 5.692 1.00 89.69 173 ILE A C 1
ATOM 1256 O O . ILE A 1 173 ? 9.772 -8.706 5.313 1.00 89.69 173 ILE A O 1
ATOM 1260 N N . THR A 1 174 ? 7.643 -9.396 5.158 1.00 91.25 174 THR A N 1
ATOM 1261 C CA . THR A 1 174 ? 7.898 -10.419 4.138 1.00 91.25 174 THR A CA 1
ATOM 1262 C C . THR A 1 174 ? 8.625 -9.843 2.923 1.00 91.25 174 THR A C 1
ATOM 1264 O O . THR A 1 174 ? 8.113 -8.960 2.233 1.00 91.25 174 THR A O 1
ATOM 1267 N N . LYS A 1 175 ? 9.814 -10.383 2.635 1.00 91.56 175 LYS A N 1
ATOM 1268 C CA . LYS A 1 175 ? 10.577 -10.074 1.423 1.00 91.56 175 LYS A CA 1
ATOM 1269 C C . LYS A 1 175 ? 10.106 -10.941 0.263 1.00 91.56 175 LYS A C 1
ATOM 1271 O O . LYS A 1 175 ? 9.910 -12.146 0.409 1.00 91.56 175 LYS A O 1
ATOM 1276 N N . VAL A 1 176 ? 9.942 -10.312 -0.890 1.00 86.69 176 VAL A N 1
ATOM 1277 C CA . VAL A 1 176 ? 9.484 -10.929 -2.130 1.00 86.69 176 VAL A CA 1
ATOM 1278 C C . VAL A 1 176 ? 10.555 -10.725 -3.192 1.00 86.69 176 VAL A C 1
ATOM 1280 O O . VAL A 1 176 ? 10.982 -9.599 -3.457 1.00 86.69 176 VAL A O 1
ATOM 1283 N N . THR A 1 177 ? 10.951 -11.820 -3.833 1.00 81.00 177 THR A N 1
ATOM 1284 C CA . THR A 1 177 ? 11.936 -11.825 -4.919 1.00 81.00 177 THR A CA 1
ATOM 1285 C C . THR A 1 177 ? 11.243 -12.170 -6.237 1.00 81.00 177 THR A C 1
ATOM 1287 O O . THR A 1 177 ? 10.367 -13.035 -6.288 1.00 81.00 177 THR A O 1
ATOM 1290 N N . GLY A 1 178 ? 11.593 -11.453 -7.305 1.00 73.00 178 GLY A N 1
ATOM 1291 C CA . GLY A 1 178 ? 10.999 -11.633 -8.630 1.00 73.00 178 GLY A CA 1
ATOM 1292 C C . GLY A 1 178 ? 11.626 -12.791 -9.403 1.00 73.00 178 GLY A C 1
ATOM 1293 O O . GLY A 1 178 ? 12.693 -13.293 -9.051 1.00 73.00 178 GLY A O 1
ATOM 1294 N N . THR A 1 179 ? 10.983 -13.194 -10.502 1.00 74.38 179 THR A N 1
ATOM 1295 C CA . THR A 1 179 ? 11.593 -14.134 -11.456 1.00 74.38 179 THR A CA 1
ATOM 1296 C C . THR A 1 179 ? 12.358 -13.356 -12.521 1.00 74.38 179 THR A C 1
ATOM 1298 O O . THR A 1 179 ? 11.766 -12.822 -13.460 1.00 74.38 179 THR A O 1
ATOM 1301 N N . ASN A 1 180 ? 13.681 -13.310 -12.385 1.00 74.88 180 ASN A N 1
ATOM 1302 C CA . ASN A 1 180 ? 14.545 -12.548 -13.281 1.00 74.88 180 ASN A CA 1
ATOM 1303 C C . ASN A 1 180 ? 14.800 -13.303 -14.592 1.00 74.88 180 ASN A C 1
ATOM 1305 O O . ASN A 1 180 ? 15.454 -14.342 -14.591 1.00 74.88 180 ASN A O 1
ATOM 1309 N N . ASN A 1 181 ? 14.335 -12.751 -15.718 1.00 75.75 181 ASN A N 1
ATOM 1310 C CA . ASN A 1 181 ? 14.636 -13.254 -17.064 1.00 75.75 181 ASN A CA 1
ATOM 1311 C C . ASN A 1 181 ? 15.396 -12.193 -17.872 1.00 75.75 181 ASN A C 1
ATOM 1313 O O . ASN A 1 181 ? 14.915 -11.704 -18.897 1.00 75.75 181 ASN A O 1
ATOM 1317 N N . PHE A 1 182 ? 16.580 -11.819 -17.389 1.00 80.44 182 PHE A N 1
ATOM 1318 C CA . PHE A 1 182 ? 17.444 -10.839 -18.044 1.00 80.44 182 PHE A CA 1
ATOM 1319 C C . PHE A 1 182 ? 18.590 -11.520 -18.776 1.00 80.44 182 PHE A C 1
ATOM 1321 O O . PHE A 1 182 ? 19.272 -12.379 -18.223 1.00 80.44 182 PHE A O 1
ATOM 1328 N N . THR A 1 183 ? 18.812 -11.103 -20.019 1.00 76.31 183 THR A N 1
ATOM 1329 C CA . THR A 1 183 ? 20.019 -11.432 -20.773 1.00 76.31 183 THR A CA 1
ATOM 1330 C C . THR A 1 183 ? 20.854 -10.158 -20.859 1.00 76.31 183 THR A C 1
ATOM 1332 O O . THR A 1 183 ? 20.401 -9.211 -21.504 1.00 76.31 183 THR A O 1
ATOM 1335 N N . PRO A 1 184 ? 22.049 -10.095 -20.241 1.00 72.81 184 PRO A N 1
ATOM 1336 C CA . PRO A 1 184 ? 22.778 -8.837 -20.073 1.00 72.81 184 PRO A CA 1
ATOM 1337 C C . PRO A 1 184 ? 22.961 -8.016 -21.357 1.00 72.81 184 PRO A C 1
ATOM 1339 O O . PRO A 1 184 ? 22.863 -6.798 -21.337 1.00 72.81 184 PRO A O 1
ATOM 1342 N N . GLN A 1 185 ? 23.149 -8.679 -22.497 1.00 77.25 185 GLN A N 1
ATOM 1343 C CA . GLN A 1 185 ? 23.397 -8.028 -23.788 1.00 77.25 185 GLN A CA 1
ATOM 1344 C C . GLN A 1 185 ? 22.163 -7.879 -24.689 1.00 77.25 185 GLN A C 1
ATOM 1346 O O . GLN A 1 185 ? 22.221 -7.195 -25.708 1.00 77.25 185 GLN A O 1
ATOM 1351 N N . ASN A 1 186 ? 21.046 -8.515 -24.327 1.00 78.94 186 ASN A N 1
ATOM 1352 C CA . ASN A 1 186 ? 19.872 -8.661 -25.195 1.00 78.94 186 ASN A CA 1
ATOM 1353 C C . ASN A 1 186 ? 18.568 -8.185 -24.547 1.00 78.94 186 ASN A C 1
ATOM 1355 O O . ASN A 1 186 ? 17.485 -8.349 -25.113 1.00 78.94 186 ASN A O 1
ATOM 1359 N N . GLY A 1 187 ? 18.666 -7.568 -23.369 1.00 85.06 187 GLY A N 1
ATOM 1360 C CA . GLY A 1 187 ? 17.503 -7.103 -22.636 1.00 85.06 187 GLY A CA 1
ATOM 1361 C C . GLY A 1 187 ? 16.787 -8.219 -21.898 1.00 85.06 187 GLY A C 1
ATOM 1362 O O . GLY A 1 187 ? 17.302 -9.316 -21.666 1.00 85.06 187 GLY A O 1
ATOM 1363 N N . GLY A 1 188 ? 15.558 -7.920 -21.512 1.00 86.50 188 GLY A N 1
ATOM 1364 C CA . GLY A 1 188 ? 14.695 -8.873 -20.843 1.00 86.50 188 GLY A CA 1
ATOM 1365 C C . GLY A 1 188 ? 13.662 -8.184 -19.981 1.00 86.50 188 GLY A C 1
ATOM 1366 O O . GLY A 1 188 ? 13.528 -6.960 -19.984 1.00 86.50 188 GLY A O 1
ATOM 1367 N N . SER A 1 189 ? 12.940 -9.005 -19.237 1.00 87.88 189 SER A N 1
ATOM 1368 C CA . SER A 1 189 ? 11.878 -8.561 -18.348 1.00 87.88 189 SER A CA 1
ATOM 1369 C C . SER A 1 189 ? 11.851 -9.416 -17.093 1.00 87.88 189 SER A C 1
ATOM 1371 O O . SER A 1 189 ? 12.176 -10.606 -17.126 1.00 87.88 189 SER A O 1
ATOM 1373 N N . SER A 1 190 ? 11.390 -8.833 -16.002 1.00 87.00 190 SER A N 1
ATOM 1374 C CA . SER A 1 190 ? 11.110 -9.528 -14.757 1.00 87.00 190 SER A CA 1
ATOM 1375 C C . SER A 1 190 ? 9.750 -9.097 -14.248 1.00 87.00 190 SER A C 1
ATOM 1377 O O . SER A 1 190 ? 9.341 -7.945 -14.390 1.00 87.00 190 SER A O 1
ATOM 1379 N N . THR A 1 191 ? 9.053 -10.059 -13.663 1.00 85.06 191 THR A N 1
ATOM 1380 C CA . THR A 1 191 ? 7.771 -9.837 -13.013 1.00 85.06 191 THR A CA 1
ATOM 1381 C C . THR A 1 191 ? 7.859 -10.320 -11.578 1.00 85.06 191 THR A C 1
ATOM 1383 O O . THR A 1 191 ? 8.365 -11.414 -11.304 1.00 85.06 191 THR A O 1
ATOM 1386 N N . LEU A 1 192 ? 7.309 -9.523 -10.677 1.00 86.06 192 LEU A N 1
ATOM 1387 C CA . LEU A 1 192 ? 7.113 -9.827 -9.275 1.00 86.06 192 LEU A CA 1
ATOM 1388 C C . LEU A 1 192 ? 5.647 -9.580 -8.944 1.00 86.06 192 LEU A C 1
ATOM 1390 O O . LEU A 1 192 ? 5.084 -8.543 -9.287 1.00 86.06 192 LEU A O 1
ATOM 1394 N N . ALA A 1 193 ? 5.033 -10.540 -8.271 1.00 87.62 193 ALA A N 1
ATOM 1395 C CA . ALA A 1 193 ? 3.691 -10.404 -7.744 1.00 87.62 193 ALA A CA 1
ATOM 1396 C C . ALA A 1 193 ? 3.604 -11.174 -6.433 1.00 87.62 193 ALA A C 1
ATOM 1398 O O . ALA A 1 193 ? 4.039 -12.322 -6.346 1.00 87.62 193 ALA A O 1
ATOM 1399 N N . HIS A 1 194 ? 3.035 -10.535 -5.423 1.00 89.75 194 HIS A N 1
ATOM 1400 C CA . HIS A 1 194 ? 2.744 -11.160 -4.148 1.00 89.75 194 HIS A CA 1
ATOM 1401 C C . HIS A 1 194 ? 1.458 -10.575 -3.586 1.00 89.75 194 HIS A C 1
ATOM 1403 O O . HIS A 1 194 ? 1.256 -9.362 -3.617 1.00 89.75 194 HIS A O 1
ATOM 1409 N N . SER A 1 195 ? 0.600 -11.445 -3.074 1.00 91.88 195 SER A N 1
ATOM 1410 C CA . SER A 1 195 ? -0.627 -11.087 -2.375 1.00 91.88 195 SER A CA 1
ATOM 1411 C C . SER A 1 195 ? -0.678 -11.832 -1.053 1.00 91.88 195 SER A C 1
ATOM 1413 O O . SER A 1 195 ? -0.324 -13.011 -1.007 1.00 91.88 195 SER A O 1
ATOM 1415 N N . PHE A 1 196 ? -1.173 -11.172 -0.016 1.00 89.94 196 PHE A N 1
ATOM 1416 C CA . PHE A 1 196 ? -1.384 -11.769 1.292 1.00 89.94 196 PHE A CA 1
ATOM 1417 C C . PHE A 1 196 ? -2.774 -11.422 1.824 1.00 89.94 196 PHE A C 1
ATOM 1419 O O . PHE A 1 196 ? -3.325 -10.355 1.543 1.00 89.94 196 PHE A O 1
ATOM 1426 N N . ASP A 1 197 ? -3.321 -12.357 2.590 1.00 94.19 197 ASP A N 1
ATOM 1427 C CA . ASP A 1 197 ? -4.522 -12.207 3.403 1.00 94.19 197 ASP A CA 1
ATOM 1428 C C . ASP A 1 197 ? -4.143 -12.780 4.767 1.00 94.19 197 ASP A C 1
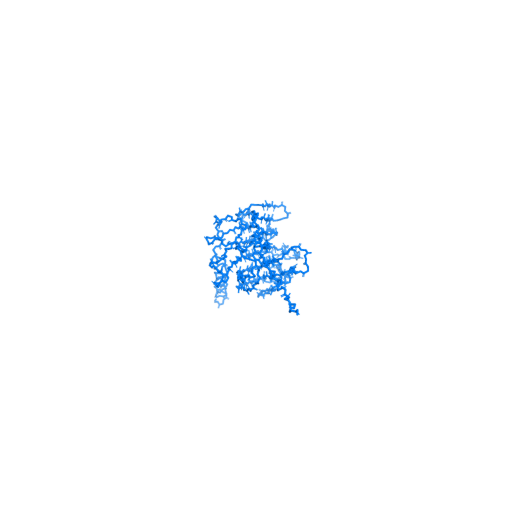ATOM 1430 O O . ASP A 1 197 ? -3.946 -13.988 4.908 1.00 94.19 197 ASP A O 1
ATOM 1434 N N . SER A 1 198 ? -3.822 -11.903 5.713 1.00 93.62 198 SER A N 1
ATOM 1435 C CA . SER A 1 198 ? -3.215 -12.295 6.985 1.00 93.62 198 SER A CA 1
ATOM 1436 C C . SER A 1 198 ? -4.020 -11.750 8.142 1.00 93.62 198 SER A C 1
ATOM 1438 O O . SER A 1 198 ? -4.334 -10.558 8.180 1.00 93.62 198 SER A O 1
ATOM 1440 N N . SER A 1 199 ? -4.304 -12.629 9.097 1.00 94.25 199 SER A N 1
ATOM 1441 C CA . SER A 1 199 ? -5.101 -12.310 10.267 1.00 94.25 199 SER A CA 1
ATOM 1442 C C . SER A 1 199 ? -4.353 -12.574 11.564 1.00 94.25 199 SER A C 1
ATOM 1444 O O . SER A 1 199 ? -3.513 -13.472 11.646 1.00 94.25 199 SER A O 1
ATOM 1446 N N . PHE A 1 200 ? -4.697 -11.810 12.591 1.00 93.94 200 PHE A N 1
ATOM 1447 C CA . PHE A 1 200 ? -4.324 -12.092 13.968 1.00 93.94 200 PHE A CA 1
ATOM 1448 C C . PHE A 1 200 ? -5.423 -11.609 14.910 1.00 93.94 200 PHE A C 1
ATOM 1450 O O . PHE A 1 200 ? -6.216 -10.727 14.567 1.00 93.94 200 PHE A O 1
ATOM 1457 N N . ASP A 1 201 ? -5.421 -12.183 16.106 1.00 93.56 201 ASP A N 1
ATOM 1458 C CA . ASP A 1 201 ? -6.365 -11.846 17.158 1.00 93.56 201 ASP A CA 1
ATOM 1459 C C . ASP A 1 201 ? -5.675 -11.032 18.243 1.00 93.56 201 ASP A C 1
ATOM 1461 O O . ASP A 1 201 ? -4.485 -11.214 18.523 1.00 93.56 201 ASP A O 1
ATOM 1465 N N . LEU A 1 202 ? -6.438 -10.145 18.870 1.00 90.06 202 LEU A N 1
ATOM 1466 C CA . LEU A 1 202 ? -5.943 -9.287 19.929 1.00 90.06 202 LEU A CA 1
ATOM 1467 C C . LEU A 1 202 ? -7.010 -9.079 21.001 1.00 90.06 202 LEU A C 1
ATOM 1469 O O . LEU A 1 202 ? -8.173 -8.820 20.698 1.00 90.06 202 LEU A O 1
ATOM 1473 N N . TRP A 1 203 ? -6.601 -9.145 22.264 1.00 89.25 203 TRP A N 1
ATOM 1474 C CA . TRP A 1 203 ? -7.436 -8.718 23.380 1.00 89.25 203 TRP A CA 1
ATOM 1475 C C . TRP A 1 203 ? -7.247 -7.226 23.608 1.00 89.25 203 TRP A C 1
ATOM 1477 O O . TRP A 1 203 ? -6.133 -6.775 23.863 1.00 89.25 203 TRP A O 1
ATOM 1487 N N . VAL A 1 204 ? -8.334 -6.464 23.544 1.00 89.38 204 VAL A N 1
ATOM 1488 C CA . VAL A 1 204 ? -8.305 -5.018 23.771 1.00 89.38 204 VAL A CA 1
ATOM 1489 C C . VAL A 1 204 ? -9.206 -4.616 24.919 1.00 89.38 204 VAL A C 1
ATOM 1491 O O . VAL A 1 204 ? -10.341 -5.072 25.039 1.00 89.38 204 VAL A O 1
ATOM 1494 N N . THR A 1 205 ? -8.707 -3.717 25.760 1.00 89.00 205 THR A N 1
ATOM 1495 C CA . THR A 1 205 ? -9.523 -3.077 26.789 1.00 89.00 205 THR A CA 1
ATOM 1496 C C . THR A 1 205 ? -10.441 -2.035 26.136 1.00 89.00 205 THR A C 1
ATOM 1498 O O . THR A 1 205 ? -9.945 -1.158 25.418 1.00 89.00 205 THR A O 1
ATOM 1501 N N . PRO A 1 206 ? -11.763 -2.100 26.366 1.00 89.69 206 PRO A N 1
ATOM 1502 C CA . PRO A 1 206 ? -12.717 -1.147 25.812 1.00 89.69 206 PRO A CA 1
ATOM 1503 C C . PRO A 1 206 ? -12.467 0.301 26.249 1.00 89.69 206 PRO A C 1
ATOM 1505 O O . PRO A 1 206 ? -11.946 0.560 27.332 1.00 89.69 206 PRO A O 1
ATOM 1508 N N . ASN A 1 207 ? -12.919 1.254 25.435 1.00 88.38 207 ASN A N 1
ATOM 1509 C CA . ASN A 1 207 ? -12.812 2.703 25.629 1.00 88.38 207 ASN A CA 1
ATOM 1510 C C . ASN A 1 207 ? -11.368 3.247 25.627 1.00 88.38 207 ASN A C 1
ATOM 1512 O O . ASN A 1 207 ? -11.138 4.387 26.025 1.00 88.38 207 ASN A O 1
ATOM 1516 N N . ASN A 1 208 ? -10.407 2.470 25.114 1.00 86.62 208 ASN A N 1
ATOM 1517 C CA . ASN A 1 208 ? -9.030 2.910 24.884 1.00 86.62 208 ASN A CA 1
ATOM 1518 C C . ASN A 1 208 ? -8.771 3.222 23.408 1.00 86.62 208 ASN A C 1
ATOM 1520 O O . ASN A 1 208 ? -9.298 2.552 22.520 1.00 86.62 208 ASN A O 1
ATOM 1524 N N . ASN A 1 209 ? -7.935 4.230 23.149 1.00 87.00 209 ASN A N 1
ATOM 1525 C CA . ASN A 1 209 ? -7.553 4.631 21.798 1.00 87.00 209 ASN A CA 1
ATOM 1526 C C . ASN A 1 209 ? -6.389 3.789 21.276 1.00 87.00 209 ASN A C 1
ATOM 1528 O O . ASN A 1 209 ? -5.260 3.928 21.736 1.00 87.00 209 ASN A O 1
ATOM 1532 N N . ASN A 1 210 ? -6.657 3.011 20.237 1.00 90.50 210 ASN A N 1
ATOM 1533 C CA . ASN A 1 210 ? -5.662 2.263 19.483 1.00 90.50 210 ASN A CA 1
ATOM 1534 C C . ASN A 1 210 ? -5.301 3.000 18.187 1.00 90.50 210 ASN A C 1
ATOM 1536 O O . ASN A 1 210 ? -5.988 3.939 17.771 1.00 90.50 210 ASN A O 1
ATOM 1540 N N . PHE A 1 211 ? -4.207 2.595 17.548 1.00 91.62 211 PHE A N 1
ATOM 1541 C CA . PHE A 1 211 ? -3.658 3.253 16.366 1.00 91.62 211 PHE A CA 1
ATOM 1542 C C . PHE A 1 211 ? -3.363 2.261 15.249 1.00 91.62 211 PHE A C 1
ATOM 1544 O O . PHE A 1 211 ? -2.929 1.138 15.499 1.00 91.62 211 PHE A O 1
ATOM 1551 N N . VAL A 1 212 ? -3.576 2.704 14.014 1.00 95.19 212 VAL A N 1
ATOM 1552 C CA . VAL A 1 212 ? -3.137 2.004 12.812 1.00 95.19 212 VAL A CA 1
ATOM 1553 C C . VAL A 1 212 ? -2.374 2.972 11.922 1.00 95.19 212 VAL A C 1
ATOM 1555 O O . VAL A 1 212 ? -2.868 4.058 11.615 1.00 95.19 212 VAL A O 1
ATOM 1558 N N . GLU A 1 213 ? -1.195 2.541 11.486 1.00 95.94 213 GLU A N 1
ATOM 1559 C CA . GLU A 1 213 ? -0.399 3.180 10.442 1.00 95.94 213 GLU A CA 1
ATOM 1560 C C . GLU A 1 213 ? -0.408 2.289 9.199 1.00 95.94 213 GLU A C 1
ATOM 1562 O O . GLU A 1 213 ? 0.017 1.135 9.247 1.00 95.94 213 GLU A O 1
ATOM 1567 N N . LEU A 1 214 ? -0.844 2.837 8.070 1.00 97.62 214 LEU A N 1
ATOM 1568 C CA . LEU A 1 214 ? -0.689 2.231 6.753 1.00 97.62 214 LEU A CA 1
ATOM 1569 C C . LEU A 1 214 ? 0.376 2.992 5.984 1.00 97.62 214 LEU A C 1
ATOM 1571 O O . LEU A 1 214 ? 0.290 4.214 5.885 1.00 97.62 214 LEU A O 1
ATOM 1575 N N . VAL A 1 215 ? 1.337 2.278 5.403 1.00 96.81 215 VAL A N 1
ATOM 1576 C CA . VAL A 1 215 ? 2.382 2.869 4.561 1.00 96.81 215 VAL A CA 1
ATOM 1577 C C . VAL A 1 215 ? 2.543 2.061 3.287 1.00 96.81 215 VAL A C 1
ATOM 1579 O O . VAL A 1 215 ? 2.634 0.835 3.323 1.00 96.81 215 VAL A O 1
ATOM 1582 N N . ALA A 1 216 ? 2.633 2.753 2.158 1.00 96.31 216 ALA A N 1
ATOM 1583 C CA . ALA A 1 216 ? 3.039 2.194 0.884 1.00 96.31 216 ALA A CA 1
ATOM 1584 C C . ALA A 1 216 ? 4.084 3.102 0.228 1.00 96.31 216 ALA A C 1
ATOM 1586 O O . ALA A 1 216 ? 4.046 4.329 0.331 1.00 96.31 216 ALA A O 1
ATOM 1587 N N . THR A 1 217 ? 5.063 2.509 -0.442 1.00 95.19 217 THR A N 1
ATOM 1588 C CA . THR A 1 217 ? 6.082 3.243 -1.198 1.00 95.19 217 THR A CA 1
ATOM 1589 C C . THR A 1 217 ? 6.464 2.446 -2.432 1.00 95.19 217 THR A C 1
ATOM 1591 O O . THR A 1 217 ? 6.542 1.219 -2.391 1.00 95.19 217 THR A O 1
ATOM 1594 N N . GLY A 1 218 ? 6.681 3.147 -3.540 1.00 92.75 218 GLY A N 1
ATOM 1595 C CA . GLY A 1 218 ? 7.050 2.543 -4.809 1.00 92.75 218 GLY A CA 1
ATOM 1596 C C . GLY A 1 218 ? 7.892 3.499 -5.639 1.00 92.75 218 GLY A C 1
ATOM 1597 O O . GLY A 1 218 ? 7.408 4.561 -6.016 1.00 92.75 218 GLY A O 1
ATOM 1598 N N . TYR A 1 219 ? 9.130 3.141 -5.955 1.00 90.25 219 TYR A N 1
ATOM 1599 C CA . TYR A 1 219 ? 10.001 3.946 -6.816 1.00 90.25 219 TYR A CA 1
ATOM 1600 C C . TYR A 1 219 ? 11.034 3.061 -7.521 1.00 90.25 219 TYR A C 1
ATOM 1602 O O . TYR A 1 219 ? 11.293 1.926 -7.122 1.00 90.25 219 TYR A O 1
ATOM 1610 N N . LEU A 1 220 ? 11.669 3.592 -8.563 1.00 87.38 220 LEU A N 1
ATOM 1611 C CA . LEU A 1 220 ? 12.851 2.990 -9.173 1.00 87.38 220 LEU A CA 1
ATOM 1612 C C . LEU A 1 220 ? 14.090 3.740 -8.670 1.00 87.38 220 LEU A C 1
ATOM 1614 O O . LEU A 1 220 ? 14.136 4.962 -8.783 1.00 87.38 220 LEU A O 1
ATOM 1618 N N . TYR A 1 221 ? 15.092 3.036 -8.136 1.00 75.19 221 TYR A N 1
ATOM 1619 C CA . TYR A 1 221 ? 16.423 3.631 -7.980 1.00 75.19 221 TYR A CA 1
ATOM 1620 C C . TYR A 1 221 ? 17.198 3.406 -9.267 1.00 75.19 221 TYR A C 1
ATOM 1622 O O . TYR A 1 221 ? 17.437 2.265 -9.650 1.00 75.19 221 TYR A O 1
ATOM 1630 N N . SER A 1 222 ? 17.584 4.500 -9.911 1.00 70.94 222 SER A N 1
ATOM 1631 C CA . SER A 1 222 ? 18.370 4.485 -11.138 1.00 70.94 222 SER A CA 1
ATOM 1632 C C . SER A 1 222 ? 19.864 4.365 -10.820 1.00 70.94 222 SER A C 1
ATOM 1634 O O . SER A 1 222 ? 20.635 5.306 -10.996 1.00 70.94 222 SER A O 1
ATOM 1636 N N . SER A 1 223 ? 20.263 3.243 -10.220 1.00 68.94 223 SER A N 1
ATOM 1637 C CA . SER A 1 223 ? 21.625 3.035 -9.716 1.00 68.94 223 SER A CA 1
ATOM 1638 C C . SER A 1 223 ? 22.600 2.522 -10.776 1.00 68.94 223 SER A C 1
ATOM 1640 O O . SER A 1 223 ? 23.808 2.600 -10.553 1.00 68.94 223 SER A O 1
ATOM 1642 N N . ASN A 1 224 ? 22.110 2.026 -11.918 1.00 74.06 224 ASN A N 1
AT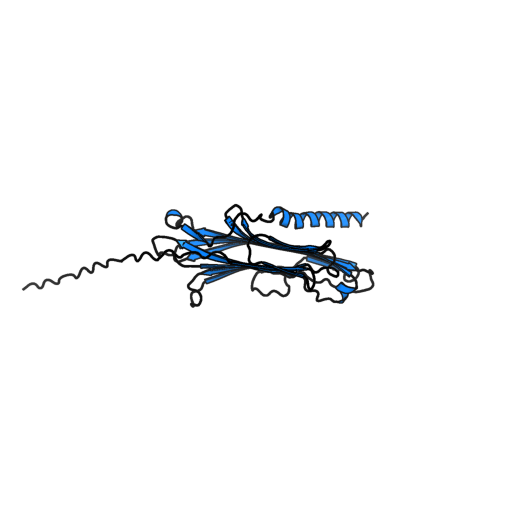OM 1643 C CA . ASN A 1 224 ? 22.955 1.599 -13.029 1.00 74.06 224 ASN A CA 1
ATOM 1644 C C . ASN A 1 224 ? 23.018 2.673 -14.140 1.00 74.06 224 ASN A C 1
ATOM 1646 O O . ASN A 1 224 ? 22.098 2.758 -14.954 1.00 74.06 224 ASN A O 1
ATOM 1650 N N . PRO A 1 225 ? 24.096 3.475 -14.234 1.00 72.31 225 PRO A N 1
ATOM 1651 C CA . PRO A 1 225 ? 24.211 4.504 -15.266 1.00 72.31 225 PRO A CA 1
ATOM 1652 C C . PRO A 1 225 ? 24.304 3.928 -16.689 1.00 72.31 225 PRO A C 1
ATOM 1654 O O . PRO A 1 225 ? 23.854 4.581 -17.630 1.00 72.31 225 PRO A O 1
ATOM 1657 N N . ASP A 1 226 ? 24.817 2.705 -16.859 1.00 76.00 226 ASP A N 1
ATOM 1658 C CA . ASP A 1 226 ? 25.005 2.105 -18.182 1.00 76.00 226 ASP A CA 1
ATOM 1659 C C . ASP A 1 226 ? 23.665 1.734 -18.824 1.00 76.00 226 ASP A C 1
ATOM 1661 O O . ASP A 1 226 ? 23.440 1.999 -20.005 1.00 76.00 226 ASP A O 1
ATOM 1665 N N . VAL A 1 227 ? 22.725 1.166 -18.060 1.00 76.44 227 VAL A N 1
ATOM 1666 C CA . VAL A 1 227 ? 21.396 0.838 -18.608 1.00 76.44 227 VAL A CA 1
ATOM 1667 C C . VAL A 1 227 ? 20.606 2.106 -18.945 1.00 76.44 227 VAL A C 1
ATOM 1669 O O . VAL A 1 227 ? 19.915 2.141 -19.960 1.00 76.44 227 VAL A O 1
ATOM 1672 N N . ASN A 1 228 ? 20.789 3.179 -18.172 1.00 74.94 228 ASN A N 1
ATOM 1673 C CA . ASN A 1 228 ? 20.144 4.472 -18.416 1.00 74.94 228 ASN A CA 1
ATOM 1674 C C . ASN A 1 228 ? 20.627 5.151 -19.701 1.00 74.94 228 ASN A C 1
ATOM 1676 O O . ASN A 1 228 ? 19.893 5.933 -20.302 1.00 74.94 228 ASN A O 1
ATOM 1680 N N . GLN A 1 229 ? 21.873 4.884 -20.097 1.00 81.88 229 GLN A N 1
ATOM 1681 C CA . GLN A 1 229 ? 22.493 5.485 -21.272 1.00 81.88 229 GLN A CA 1
ATOM 1682 C C . GLN A 1 229 ? 22.332 4.617 -22.526 1.00 81.88 229 GLN A C 1
ATOM 1684 O O . GLN A 1 229 ? 22.160 5.146 -23.625 1.00 81.88 229 GLN A O 1
ATOM 1689 N N . TYR A 1 230 ? 22.398 3.293 -22.373 1.00 86.81 230 TYR A N 1
ATOM 1690 C CA . TYR A 1 230 ? 22.502 2.351 -23.491 1.00 86.81 230 TYR A CA 1
ATOM 1691 C C . TYR A 1 230 ? 21.278 1.450 -23.666 1.00 86.81 230 TYR A C 1
ATOM 1693 O O . TYR A 1 230 ? 21.294 0.569 -24.529 1.00 86.81 230 TYR A O 1
ATOM 1701 N N . ALA A 1 231 ? 20.202 1.658 -22.906 1.00 87.19 231 ALA A N 1
ATOM 1702 C CA . ALA A 1 231 ? 18.938 0.957 -23.085 1.00 87.19 231 ALA A CA 1
ATOM 1703 C C . ALA A 1 231 ? 17.726 1.875 -22.898 1.00 87.19 231 ALA A C 1
ATOM 1705 O O . ALA A 1 231 ? 17.788 2.944 -22.304 1.00 87.19 231 ALA A O 1
ATOM 1706 N N . THR A 1 232 ? 16.586 1.422 -23.413 1.00 88.38 232 THR A N 1
ATOM 1707 C CA . THR A 1 232 ? 15.279 1.919 -22.985 1.00 88.38 232 THR A CA 1
ATOM 1708 C C . THR A 1 232 ? 14.760 1.015 -21.882 1.00 88.38 232 THR A C 1
ATOM 1710 O O . THR A 1 232 ? 14.509 -0.170 -22.116 1.00 88.38 232 THR A O 1
ATOM 1713 N N . GLU A 1 233 ? 14.591 1.577 -20.693 1.00 88.75 233 GLU A N 1
ATOM 1714 C CA . GLU A 1 233 ? 14.027 0.894 -19.536 1.00 88.75 233 GLU A CA 1
ATOM 1715 C C . GLU A 1 233 ? 12.563 1.260 -19.331 1.00 88.75 233 GLU A C 1
ATOM 1717 O O . GLU A 1 233 ? 12.150 2.409 -19.492 1.00 88.75 233 GLU A O 1
ATOM 1722 N N . TYR A 1 234 ? 11.776 0.272 -18.934 1.00 89.81 234 TYR A N 1
ATOM 1723 C CA . TYR A 1 234 ? 10.387 0.458 -18.565 1.00 89.81 234 TYR A CA 1
ATOM 1724 C C . TYR A 1 234 ? 10.122 -0.197 -17.220 1.00 89.81 234 TYR A C 1
ATOM 1726 O O . TYR A 1 234 ? 10.751 -1.189 -16.842 1.00 89.81 234 TYR A O 1
ATOM 1734 N N . TYR A 1 235 ? 9.127 0.330 -16.523 1.00 90.56 235 TYR A N 1
ATOM 1735 C CA . TYR A 1 235 ? 8.566 -0.349 -15.374 1.00 90.56 235 TYR A CA 1
ATOM 1736 C C . TYR A 1 235 ? 7.108 0.014 -15.178 1.00 90.56 235 TYR A C 1
ATOM 1738 O O . TYR A 1 235 ? 6.609 1.052 -15.615 1.00 90.56 235 TYR A O 1
ATOM 1746 N N . LYS A 1 236 ? 6.439 -0.857 -14.446 1.00 91.44 236 LYS A N 1
ATOM 1747 C CA . LYS A 1 236 ? 5.122 -0.665 -13.888 1.00 91.44 236 LYS A CA 1
ATOM 1748 C C . LYS A 1 236 ? 5.081 -1.383 -12.557 1.00 91.44 236 LYS A C 1
ATOM 1750 O O . LYS A 1 236 ? 5.344 -2.576 -12.498 1.00 91.44 236 LYS A O 1
ATOM 1755 N N . PHE A 1 237 ? 4.703 -0.688 -11.503 1.00 91.81 237 PHE A N 1
ATOM 1756 C CA . PHE A 1 237 ? 4.484 -1.303 -10.208 1.00 91.81 237 PHE A CA 1
ATOM 1757 C C . PHE A 1 237 ? 3.230 -0.768 -9.542 1.00 91.81 237 PHE A C 1
ATOM 1759 O O . PHE A 1 237 ? 2.729 0.309 -9.876 1.00 91.81 237 PHE A O 1
ATOM 1766 N N . GLY A 1 238 ? 2.737 -1.543 -8.588 1.00 93.88 238 GLY A N 1
ATOM 1767 C CA . GLY A 1 238 ? 1.609 -1.174 -7.761 1.00 93.88 238 GLY A CA 1
ATOM 1768 C C . GLY A 1 238 ? 1.680 -1.838 -6.400 1.00 93.88 238 GLY A C 1
ATOM 1769 O O . GLY A 1 238 ? 2.258 -2.916 -6.254 1.00 93.88 238 GLY A O 1
ATOM 1770 N N . ALA A 1 239 ? 1.073 -1.191 -5.416 1.00 94.56 239 ALA A N 1
ATOM 1771 C CA . ALA A 1 239 ? 0.857 -1.769 -4.103 1.00 94.56 239 ALA A CA 1
ATOM 1772 C C . ALA A 1 239 ? -0.545 -1.434 -3.609 1.00 94.56 239 ALA A C 1
ATOM 1774 O O . ALA A 1 239 ? -1.106 -0.403 -3.977 1.00 94.56 239 ALA A O 1
ATOM 1775 N N . TYR A 1 240 ? -1.091 -2.301 -2.768 1.00 95.00 240 TYR A N 1
ATOM 1776 C CA . TYR A 1 240 ? -2.400 -2.136 -2.156 1.00 95.00 240 TYR A CA 1
ATOM 1777 C C . TYR A 1 240 ? -2.404 -2.717 -0.754 1.00 95.00 240 TYR A C 1
ATOM 1779 O O . TYR A 1 240 ? -1.753 -3.734 -0.499 1.00 95.00 240 TYR A O 1
ATOM 1787 N N . LEU A 1 241 ? -3.175 -2.088 0.125 1.00 95.19 241 LEU A N 1
ATOM 1788 C CA . LEU A 1 241 ? -3.378 -2.519 1.495 1.00 95.19 241 LEU A CA 1
ATOM 1789 C C . LEU A 1 241 ? -4.770 -2.136 1.962 1.00 95.19 241 LEU A C 1
ATOM 1791 O O . LEU A 1 241 ? -5.158 -0.979 1.816 1.00 95.19 241 LEU A O 1
ATOM 1795 N N . SER A 1 242 ? -5.473 -3.071 2.586 1.00 94.69 242 SER A N 1
ATOM 1796 C CA . SER A 1 242 ? -6.747 -2.815 3.244 1.00 94.69 242 SER A CA 1
ATOM 1797 C C . SER A 1 242 ? -6.877 -3.679 4.498 1.00 94.69 242 SER A C 1
ATOM 1799 O O . SER A 1 242 ? -7.044 -4.901 4.397 1.00 94.69 242 SER A O 1
ATOM 1801 N N . PRO A 1 243 ? -6.754 -3.078 5.692 1.00 95.19 243 PRO A N 1
ATOM 1802 C CA . PRO A 1 243 ? -7.063 -3.760 6.933 1.00 95.19 243 PRO A CA 1
ATOM 1803 C C . PRO A 1 243 ? -8.558 -3.673 7.252 1.00 95.19 243 PRO A C 1
ATOM 1805 O O . PRO A 1 243 ? -9.247 -2.708 6.927 1.00 95.19 243 PRO A O 1
ATOM 1808 N N . THR A 1 244 ? -9.059 -4.682 7.947 1.00 94.31 244 THR A N 1
ATOM 1809 C CA . THR A 1 244 ? -10.399 -4.726 8.526 1.00 94.31 244 THR A CA 1
ATOM 1810 C C . THR A 1 244 ? -10.272 -5.167 9.975 1.00 94.31 244 THR A C 1
ATOM 1812 O O . THR A 1 244 ? -9.522 -6.092 10.282 1.00 94.31 244 THR A O 1
ATOM 1815 N N . ILE A 1 245 ? -10.996 -4.488 10.859 1.00 95.00 245 ILE A N 1
ATOM 1816 C CA . ILE A 1 245 ? -11.057 -4.793 12.286 1.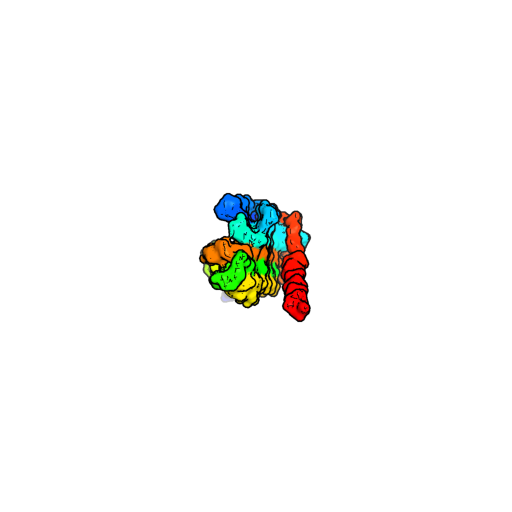00 95.00 245 ILE A CA 1
ATOM 1817 C C . ILE A 1 245 ? -12.495 -5.197 12.580 1.00 95.00 245 ILE A C 1
ATOM 1819 O O . ILE A 1 245 ? -13.425 -4.487 12.198 1.00 95.00 245 ILE A O 1
ATOM 1823 N N . THR A 1 246 ? -12.684 -6.328 13.246 1.00 95.69 246 THR A N 1
ATOM 1824 C CA . THR A 1 246 ? -14.003 -6.816 13.657 1.00 95.69 246 THR A CA 1
ATOM 1825 C C . THR A 1 246 ? -13.961 -7.278 15.101 1.00 95.69 246 THR A C 1
ATOM 1827 O O . THR A 1 246 ? -12.973 -7.861 15.538 1.00 95.69 246 THR A O 1
ATOM 1830 N N . ILE A 1 247 ? -15.041 -7.039 15.837 1.00 96.38 247 ILE A N 1
ATOM 1831 C CA . ILE A 1 247 ? -15.223 -7.586 17.183 1.00 96.38 247 ILE A CA 1
ATOM 1832 C C . ILE A 1 247 ? -15.638 -9.055 17.047 1.00 96.38 247 ILE A C 1
ATOM 1834 O O . ILE A 1 247 ? -16.450 -9.376 16.176 1.00 96.38 247 ILE A O 1
ATOM 1838 N N . ASP A 1 248 ? -15.080 -9.933 17.882 1.00 96.56 248 ASP A N 1
ATOM 1839 C CA . ASP A 1 248 ? -15.497 -11.336 17.935 1.00 96.56 248 ASP A CA 1
ATOM 1840 C C . ASP A 1 248 ? -17.006 -11.438 18.231 1.00 96.56 248 ASP A C 1
ATOM 1842 O O . ASP A 1 248 ? -17.576 -10.668 19.014 1.00 96.56 248 ASP A O 1
ATOM 1846 N N . ALA A 1 249 ? -17.676 -12.386 17.575 1.00 95.00 249 ALA A N 1
ATOM 1847 C CA . ALA A 1 249 ? -19.128 -12.519 17.625 1.00 95.00 249 ALA A CA 1
ATOM 1848 C C . ALA A 1 249 ? -19.677 -12.714 19.051 1.00 95.00 249 ALA A C 1
ATOM 1850 O O . ALA A 1 249 ? -20.810 -12.311 19.317 1.00 95.00 249 ALA A O 1
ATOM 1851 N N . ALA A 1 250 ? -18.886 -13.273 19.973 1.00 94.56 250 ALA A N 1
ATOM 1852 C CA . ALA A 1 250 ? -19.260 -13.438 21.374 1.00 94.56 250 ALA A CA 1
ATOM 1853 C C . ALA A 1 250 ? -19.419 -12.102 22.124 1.00 94.56 250 ALA A C 1
ATOM 1855 O O . ALA A 1 250 ? -20.104 -12.065 23.143 1.00 94.56 250 ALA A O 1
ATOM 1856 N N . TYR A 1 251 ? -18.822 -11.015 21.623 1.00 93.19 251 TYR A N 1
ATOM 1857 C CA . TYR A 1 251 ? -18.843 -9.685 22.246 1.00 93.19 251 TYR A CA 1
ATOM 1858 C C . TYR A 1 251 ? -19.632 -8.646 21.435 1.00 93.19 251 TYR A C 1
ATOM 1860 O O . TYR A 1 251 ? -19.965 -7.581 21.949 1.00 93.19 251 TYR A O 1
ATOM 1868 N N . ALA A 1 252 ? -19.965 -8.933 20.175 1.00 91.12 252 ALA A N 1
ATOM 1869 C CA . ALA A 1 252 ? -20.561 -7.965 19.249 1.00 91.12 252 ALA A CA 1
ATOM 1870 C C . ALA A 1 252 ? -21.942 -7.411 19.672 1.00 91.12 252 ALA A C 1
ATOM 1872 O O . ALA A 1 252 ? -22.385 -6.405 19.122 1.00 91.12 252 ALA A O 1
ATOM 1873 N N . ALA A 1 253 ? -22.633 -8.050 20.624 1.00 92.06 253 ALA A N 1
ATOM 1874 C CA . ALA A 1 253 ? -23.916 -7.573 21.147 1.00 92.06 253 ALA A CA 1
ATOM 1875 C C . ALA A 1 253 ? -23.771 -6.425 22.164 1.00 92.06 253 ALA A C 1
ATOM 1877 O O . ALA A 1 253 ? -24.642 -5.560 22.239 1.00 92.06 253 ALA A O 1
ATOM 1878 N N . ASP A 1 254 ? -22.671 -6.410 22.921 1.00 93.50 254 ASP A N 1
ATOM 1879 C CA . ASP A 1 254 ? -22.461 -5.492 24.050 1.00 93.50 254 ASP A CA 1
ATOM 1880 C C . ASP A 1 254 ? -21.442 -4.387 23.743 1.00 93.50 254 ASP A C 1
ATOM 1882 O O . ASP A 1 254 ? -21.274 -3.441 24.522 1.00 93.50 254 ASP A O 1
ATOM 1886 N N . TYR A 1 255 ? -20.761 -4.505 22.603 1.00 94.81 255 TYR A N 1
ATOM 1887 C CA . TYR A 1 255 ? -19.668 -3.636 22.202 1.00 94.81 255 TYR A CA 1
ATOM 1888 C C . TYR A 1 255 ? -19.808 -3.179 20.752 1.00 94.81 255 TYR A C 1
ATOM 1890 O O . TYR A 1 255 ? -20.288 -3.910 19.889 1.00 94.81 255 TYR A O 1
ATOM 1898 N N . ALA A 1 256 ? -19.325 -1.971 20.470 1.00 94.50 256 ALA A N 1
ATOM 1899 C CA . ALA A 1 256 ? -19.300 -1.400 19.129 1.00 94.50 256 ALA A CA 1
ATOM 1900 C C . ALA A 1 256 ? -17.879 -0.998 18.733 1.00 94.50 256 ALA A C 1
ATOM 1902 O O . ALA A 1 256 ? -17.121 -0.474 19.548 1.00 94.50 256 ALA A O 1
ATOM 1903 N N . LEU A 1 257 ? -17.518 -1.204 17.466 1.00 93.56 257 LEU A N 1
ATOM 1904 C CA . LEU A 1 257 ? -16.261 -0.695 16.930 1.00 93.56 257 LEU A CA 1
ATOM 1905 C C . LEU A 1 257 ? -16.447 0.766 16.521 1.00 93.56 257 LEU A C 1
ATOM 1907 O O . LEU A 1 257 ? -17.321 1.090 15.719 1.00 93.56 257 LEU A O 1
ATOM 1911 N N . GLN A 1 258 ? -15.589 1.637 17.037 1.00 92.94 258 GLN A N 1
ATOM 1912 C CA . GLN A 1 258 ? -15.496 3.028 16.626 1.00 92.94 258 GLN A CA 1
ATOM 1913 C C . GLN A 1 258 ? -14.151 3.259 15.942 1.00 92.94 258 GLN A C 1
ATOM 1915 O O . GLN A 1 258 ? -13.110 2.856 16.458 1.00 92.94 258 GLN A O 1
ATOM 1920 N N . THR A 1 259 ? -14.155 3.932 14.796 1.00 92.81 259 THR A N 1
ATOM 1921 C CA . THR A 1 259 ? -12.944 4.271 14.041 1.00 92.81 259 THR A CA 1
ATOM 1922 C C . THR A 1 259 ? -12.917 5.759 13.723 1.00 92.81 259 THR A C 1
ATOM 1924 O O . THR A 1 259 ? -13.958 6.420 13.686 1.00 92.81 259 THR A O 1
ATOM 1927 N N . SER A 1 260 ? -11.730 6.300 13.455 1.00 93.88 260 SER A N 1
ATOM 1928 C CA . SER A 1 260 ? -11.603 7.604 12.806 1.00 93.88 260 SER A CA 1
ATOM 1929 C C . SER A 1 260 ? -12.431 7.660 11.524 1.00 93.88 260 SER A C 1
ATOM 1931 O O . SER A 1 260 ? -12.565 6.669 10.803 1.00 93.88 260 SER A O 1
ATOM 1933 N N . TYR A 1 261 ? -12.945 8.848 11.217 1.00 91.38 261 TYR A N 1
ATOM 1934 C CA . TYR A 1 261 ? -13.621 9.093 9.951 1.00 91.38 261 TYR A CA 1
ATOM 1935 C C . TYR A 1 261 ? -12.632 9.022 8.780 1.00 91.38 261 TYR A C 1
ATOM 1937 O O . TYR A 1 261 ? -11.595 9.692 8.800 1.00 91.38 261 TYR A O 1
ATOM 1945 N N . ILE A 1 262 ? -12.994 8.237 7.761 1.00 92.00 262 ILE A N 1
ATOM 1946 C CA . ILE A 1 262 ? -12.288 8.094 6.486 1.00 92.00 262 ILE A CA 1
ATOM 1947 C C . ILE A 1 262 ? -13.336 8.212 5.364 1.00 92.00 262 ILE A C 1
ATOM 1949 O O . ILE A 1 262 ? -14.330 7.484 5.396 1.00 92.00 262 ILE A O 1
ATOM 1953 N N . PRO A 1 263 ? -13.162 9.103 4.372 1.00 87.25 263 PRO A N 1
ATOM 1954 C CA . PRO A 1 263 ? -14.120 9.251 3.276 1.00 87.25 263 PRO A CA 1
ATOM 1955 C C . PRO A 1 263 ? -14.282 7.964 2.443 1.00 87.25 263 PRO A C 1
ATOM 1957 O O . PRO A 1 263 ? -13.309 7.453 1.888 1.00 87.25 263 PRO A O 1
ATOM 1960 N N . SER A 1 264 ? -15.521 7.473 2.312 1.00 72.00 264 SER A N 1
ATOM 1961 C CA . SER A 1 264 ? -15.888 6.224 1.611 1.00 72.00 264 SER A CA 1
ATOM 1962 C C . SER A 1 264 ? -16.173 6.379 0.110 1.00 72.00 264 SER A C 1
ATOM 1964 O O . SER A 1 264 ? -16.457 5.405 -0.583 1.00 72.00 264 SER A O 1
ATOM 1966 N N . ALA A 1 265 ? -16.095 7.604 -0.419 1.00 63.28 265 ALA A N 1
ATOM 1967 C CA . ALA A 1 265 ? -16.351 7.907 -1.829 1.00 63.28 265 ALA A CA 1
ATOM 1968 C C . ALA A 1 265 ? -15.094 7.807 -2.714 1.00 63.28 265 ALA A C 1
ATOM 1970 O O . ALA A 1 265 ? -15.060 8.391 -3.797 1.00 63.28 265 ALA A O 1
ATOM 1971 N N . VAL A 1 266 ? -14.047 7.112 -2.260 1.00 71.56 266 VAL A N 1
ATOM 1972 C CA . VAL A 1 266 ? -12.812 6.953 -3.032 1.00 71.56 266 VAL A CA 1
ATOM 1973 C C . VAL A 1 266 ? -12.917 5.667 -3.851 1.00 71.56 266 VAL A C 1
ATOM 1975 O O . VAL A 1 266 ? -13.018 4.592 -3.259 1.00 71.56 266 VAL A O 1
ATOM 1978 N N . PRO A 1 267 ? -12.916 5.738 -5.197 1.00 66.06 267 PRO A N 1
ATOM 1979 C CA . PRO A 1 267 ? -12.955 4.545 -6.028 1.00 66.06 267 PRO A CA 1
ATOM 1980 C C . PRO A 1 267 ? -11.776 3.637 -5.689 1.00 66.06 267 PRO A C 1
ATOM 1982 O O . PRO A 1 267 ? -10.616 4.019 -5.846 1.00 66.06 267 PRO A O 1
ATOM 1985 N N . GLU A 1 268 ? -12.075 2.431 -5.218 1.00 63.53 268 GLU A N 1
ATOM 1986 C CA . GLU A 1 268 ? -11.051 1.417 -5.031 1.00 63.53 268 GLU A CA 1
ATOM 1987 C C . GLU A 1 268 ? -10.492 1.039 -6.413 1.00 63.53 268 GLU A C 1
ATOM 1989 O O . GLU A 1 268 ? -11.276 0.764 -7.335 1.00 63.53 268 GLU A O 1
ATOM 1994 N N . PRO A 1 269 ? -9.161 1.017 -6.609 1.00 60.94 269 PRO A N 1
ATOM 1995 C CA . PRO A 1 269 ? -8.607 0.449 -7.824 1.00 60.94 269 PRO A CA 1
ATOM 1996 C C . PRO A 1 269 ? -9.045 -1.009 -7.867 1.00 60.94 269 PRO A C 1
ATOM 1998 O O . PRO A 1 269 ? -8.722 -1.779 -6.967 1.00 60.94 269 PRO A O 1
ATOM 2001 N N . SER A 1 270 ? -9.833 -1.386 -8.878 1.00 56.41 270 SER A N 1
ATOM 2002 C CA . SER A 1 270 ? -10.416 -2.728 -8.893 1.00 56.41 270 SER A CA 1
ATOM 2003 C C . SER A 1 270 ? -9.314 -3.780 -8.705 1.00 56.41 270 SER A C 1
ATOM 2005 O O . SER A 1 270 ? -8.342 -3.812 -9.464 1.00 56.41 270 SER A O 1
ATOM 2007 N N . GLY A 1 271 ? -9.452 -4.638 -7.688 1.00 44.69 271 GLY A N 1
ATOM 2008 C CA . GLY A 1 271 ? -8.500 -5.725 -7.435 1.00 44.69 271 GLY A CA 1
ATOM 2009 C C . GLY A 1 271 ? -8.337 -6.632 -8.658 1.00 44.69 271 GLY A C 1
ATOM 2010 O O . GLY A 1 271 ? -7.249 -7.137 -8.917 1.00 44.69 271 GLY A O 1
ATOM 2011 N N . ILE A 1 272 ? -9.387 -6.735 -9.486 1.00 37.78 272 ILE A N 1
ATOM 2012 C CA . ILE A 1 272 ? -9.352 -7.365 -10.809 1.00 37.78 272 ILE A CA 1
ATOM 2013 C C . ILE A 1 272 ? -8.511 -6.559 -11.801 1.00 37.78 272 ILE A C 1
ATOM 2015 O O . ILE A 1 272 ? -7.775 -7.189 -12.532 1.00 37.78 272 ILE A O 1
ATOM 2019 N N . ALA A 1 273 ? -8.526 -5.222 -11.850 1.00 44.16 273 ALA A N 1
ATOM 2020 C CA . ALA A 1 273 ? -7.569 -4.496 -12.692 1.00 44.16 273 ALA A CA 1
ATOM 2021 C C . ALA A 1 273 ? -6.133 -4.727 -12.218 1.00 44.16 273 ALA A C 1
ATOM 2023 O O . ALA A 1 273 ? -5.284 -5.005 -13.052 1.00 44.16 273 ALA A O 1
ATOM 2024 N N . MET A 1 274 ? -5.848 -4.700 -10.913 1.00 51.19 274 MET A N 1
ATOM 2025 C CA . MET A 1 274 ? -4.485 -4.945 -10.416 1.00 51.19 274 MET A CA 1
ATOM 2026 C C . MET A 1 274 ? -3.999 -6.384 -10.678 1.00 51.19 274 MET A C 1
ATOM 2028 O O . MET A 1 274 ? -2.869 -6.572 -11.124 1.00 51.19 274 MET A O 1
ATOM 2032 N N . LEU A 1 275 ? -4.860 -7.394 -10.498 1.00 40.47 275 LEU A N 1
ATOM 2033 C CA . LEU A 1 275 ? -4.559 -8.805 -10.792 1.00 40.47 275 LEU A CA 1
ATOM 2034 C C . LEU A 1 275 ? -4.591 -9.130 -12.299 1.00 40.47 275 LEU A C 1
ATOM 2036 O O . LEU A 1 275 ? -3.726 -9.851 -12.796 1.00 40.47 275 LEU A O 1
ATOM 2040 N N . ALA A 1 276 ? -5.540 -8.579 -13.060 1.00 39.59 276 ALA A N 1
ATOM 2041 C CA . ALA A 1 276 ? -5.630 -8.733 -14.515 1.00 39.59 276 ALA A CA 1
ATOM 2042 C C . ALA A 1 276 ? -4.533 -7.951 -15.244 1.00 39.59 276 ALA A C 1
ATOM 2044 O O . ALA A 1 276 ? -4.116 -8.372 -16.320 1.00 39.59 276 ALA A O 1
ATOM 2045 N N . PHE A 1 277 ? -3.989 -6.879 -14.655 1.00 45.62 277 PHE A N 1
ATOM 2046 C CA . PHE A 1 277 ? -2.745 -6.280 -15.132 1.00 45.62 277 PHE A CA 1
ATOM 2047 C C . PHE A 1 277 ? -1.589 -7.286 -15.061 1.00 45.62 277 PHE A C 1
ATOM 2049 O O . PHE A 1 277 ? -0.826 -7.357 -16.017 1.00 45.62 277 PHE A O 1
ATOM 2056 N N . GLY A 1 278 ? -1.502 -8.122 -14.022 1.00 38.56 278 GLY A N 1
ATOM 2057 C CA . GLY A 1 278 ? -0.544 -9.235 -13.975 1.00 38.56 278 GLY A CA 1
ATOM 2058 C C . GLY A 1 278 ? -0.856 -10.359 -14.979 1.00 38.56 278 GLY A C 1
ATOM 2059 O O . GLY A 1 278 ? 0.034 -10.838 -15.683 1.00 38.56 278 GLY A O 1
ATOM 2060 N N . ALA A 1 279 ? -2.126 -10.760 -15.107 1.00 36.94 279 ALA A N 1
ATOM 2061 C CA . ALA A 1 279 ? -2.528 -11.904 -15.937 1.00 36.94 279 ALA A CA 1
ATOM 2062 C C . ALA A 1 279 ? -2.526 -11.630 -17.459 1.00 36.94 279 ALA A C 1
ATOM 2064 O O . ALA A 1 279 ? -2.123 -12.493 -18.244 1.00 36.94 279 ALA A O 1
ATOM 2065 N N . CYS A 1 280 ? -2.914 -10.429 -17.907 1.00 37.97 280 CYS A N 1
ATOM 2066 C CA . CYS A 1 280 ? -2.882 -10.046 -19.327 1.00 37.97 280 CYS A CA 1
ATOM 2067 C C . CYS A 1 280 ? -1.449 -10.018 -19.900 1.00 37.97 280 CYS A C 1
ATOM 2069 O O . CYS A 1 280 ? -1.252 -10.230 -21.100 1.00 37.97 280 CYS A O 1
ATOM 2071 N N . LEU A 1 281 ? -0.443 -9.824 -19.045 1.00 44.78 281 LEU A N 1
ATOM 2072 C CA . LEU A 1 281 ? 0.975 -9.764 -19.406 1.00 44.78 281 LEU A CA 1
ATOM 2073 C C . LEU A 1 281 ? 1.608 -11.152 -19.612 1.00 44.78 281 LEU A C 1
ATOM 2075 O O . LEU A 1 281 ? 2.347 -11.342 -20.581 1.00 44.78 281 LEU A O 1
ATOM 2079 N N . ILE A 1 282 ? 1.222 -12.160 -18.819 1.00 43.91 282 ILE A N 1
ATOM 2080 C CA . ILE A 1 282 ? 1.604 -13.569 -19.059 1.00 43.91 282 ILE A CA 1
ATOM 2081 C C . ILE A 1 282 ? 1.104 -14.024 -20.442 1.00 43.91 282 ILE A C 1
ATOM 2083 O O . ILE A 1 282 ? 1.835 -14.659 -21.208 1.00 43.91 282 ILE A O 1
ATOM 2087 N N . GLY A 1 283 ? -0.118 -13.624 -20.813 1.00 33.59 283 GLY A N 1
ATOM 2088 C CA . GLY A 1 283 ? -0.692 -13.900 -22.132 1.00 33.59 283 GLY A CA 1
ATOM 2089 C C . GLY A 1 283 ? 0.037 -13.212 -23.295 1.00 33.59 283 GLY A C 1
ATOM 2090 O O . GLY A 1 283 ? 0.150 -13.797 -24.375 1.00 33.59 283 GLY A O 1
ATOM 2091 N N . ALA A 1 284 ? 0.561 -11.998 -23.099 1.00 38.62 284 ALA A N 1
ATOM 2092 C CA . ALA A 1 284 ? 1.317 -11.265 -24.119 1.00 38.62 284 ALA A CA 1
ATOM 2093 C C . ALA A 1 284 ? 2.739 -11.829 -24.321 1.00 38.62 284 ALA A C 1
ATOM 2095 O O . ALA A 1 284 ? 3.202 -11.957 -25.460 1.00 38.62 284 ALA A O 1
ATOM 2096 N N . LEU A 1 285 ? 3.406 -12.252 -23.241 1.00 40.53 285 LEU A N 1
ATOM 2097 C CA . LEU A 1 285 ? 4.723 -12.902 -23.284 1.00 40.53 285 LEU A CA 1
ATOM 2098 C C . LEU A 1 285 ? 4.659 -14.314 -23.890 1.00 40.53 285 LEU A C 1
ATOM 2100 O O . LEU A 1 285 ? 5.515 -14.676 -24.703 1.00 40.53 285 LEU A O 1
ATOM 2104 N N . ALA A 1 286 ? 3.605 -15.084 -23.592 1.00 40.41 286 ALA A N 1
ATOM 2105 C CA . ALA A 1 286 ? 3.368 -16.386 -24.221 1.00 40.41 286 ALA A CA 1
ATOM 2106 C C . ALA A 1 286 ? 3.149 -16.268 -25.743 1.00 40.41 286 ALA A C 1
ATOM 2108 O O . ALA A 1 286 ? 3.648 -17.095 -26.510 1.00 40.41 286 ALA A O 1
ATOM 2109 N N . ARG A 1 287 ? 2.470 -15.206 -26.207 1.00 39.84 287 ARG A N 1
ATOM 2110 C CA . ARG A 1 287 ? 2.287 -14.932 -27.646 1.00 39.84 287 ARG A CA 1
ATOM 2111 C C . ARG A 1 287 ? 3.581 -14.494 -28.337 1.00 39.84 287 ARG A C 1
ATOM 2113 O O . ARG A 1 287 ? 3.839 -14.951 -29.448 1.00 39.84 287 ARG A O 1
ATOM 2120 N N . ARG A 1 288 ? 4.430 -13.685 -27.689 1.00 39.38 288 ARG A N 1
ATOM 2121 C CA . ARG A 1 288 ? 5.740 -13.285 -28.248 1.00 39.38 288 ARG A CA 1
ATOM 2122 C C . ARG A 1 288 ? 6.729 -14.449 -28.370 1.00 39.38 288 ARG A C 1
ATOM 2124 O O . ARG A 1 288 ? 7.465 -14.493 -29.350 1.00 39.38 288 ARG A O 1
ATOM 2131 N N . ARG A 1 289 ? 6.722 -15.413 -27.439 1.00 39.94 289 ARG A N 1
ATOM 2132 C CA . ARG A 1 289 ? 7.528 -16.647 -27.564 1.00 39.94 289 ARG A CA 1
ATOM 2133 C C . ARG A 1 289 ? 7.082 -17.519 -28.739 1.00 39.94 289 ARG A C 1
ATOM 2135 O O . ARG A 1 289 ? 7.928 -18.049 -29.446 1.00 39.94 289 ARG A O 1
ATOM 2142 N N . LYS A 1 290 ? 5.773 -17.626 -28.987 1.00 36.91 290 LYS A N 1
ATOM 2143 C CA . LYS A 1 290 ? 5.233 -18.438 -30.091 1.00 36.91 290 LYS A CA 1
ATOM 2144 C C . LYS A 1 290 ? 5.514 -17.835 -31.475 1.00 36.91 290 LYS A C 1
ATOM 2146 O O . LYS A 1 290 ? 5.705 -18.581 -32.421 1.00 36.91 290 LYS A O 1
ATOM 2151 N N . ALA A 1 291 ? 5.601 -16.507 -31.575 1.00 42.06 291 ALA A N 1
ATOM 2152 C CA . ALA A 1 291 ? 5.909 -15.796 -32.821 1.00 42.06 291 ALA A CA 1
ATOM 2153 C C . ALA A 1 291 ? 7.405 -15.774 -33.204 1.00 42.06 291 ALA A C 1
ATOM 2155 O O . ALA A 1 291 ? 7.733 -15.331 -34.295 1.00 42.06 291 ALA A O 1
ATOM 2156 N N . ARG A 1 292 ? 8.313 -16.209 -32.316 1.00 40.38 292 ARG A N 1
ATOM 2157 C CA . ARG A 1 292 ? 9.761 -16.338 -32.594 1.00 40.38 292 ARG A CA 1
ATOM 2158 C C . ARG A 1 292 ? 10.222 -17.792 -32.777 1.00 40.38 292 ARG A C 1
ATOM 2160 O O . ARG A 1 292 ? 11.403 -18.022 -33.001 1.00 40.38 292 ARG A O 1
ATOM 2167 N N . ALA A 1 293 ? 9.312 -18.756 -32.627 1.00 44.03 293 ALA A N 1
ATOM 2168 C CA . ALA A 1 293 ? 9.583 -20.193 -32.734 1.00 44.03 293 ALA A CA 1
ATOM 2169 C C . ALA A 1 293 ? 8.950 -20.837 -33.986 1.00 44.03 293 ALA A C 1
ATOM 2171 O O . ALA A 1 293 ? 8.898 -22.061 -34.080 1.00 44.03 293 ALA A O 1
ATOM 2172 N N . GLY A 1 294 ? 8.451 -20.019 -34.915 1.00 36.62 294 GLY A N 1
ATOM 2173 C CA . GLY A 1 294 ? 8.025 -20.399 -36.263 1.00 36.62 294 GLY A CA 1
ATOM 2174 C C . GLY A 1 294 ? 8.612 -19.420 -37.264 1.00 36.62 294 GLY A C 1
ATOM 2175 O O . GLY A 1 294 ? 8.755 -19.829 -38.432 1.00 36.62 294 GLY A O 1
#